Protein AF-A0A914EXI3-F1 (afdb_monomer_lite)

Radius of gyration: 27.25 Å; chains: 1; bounding box: 91×43×67 Å

Structure (mmCIF, N/CA/C/O backbone):
data_AF-A0A914EXI3-F1
#
_entry.id   AF-A0A914EXI3-F1
#
loop_
_atom_site.group_PDB
_atom_site.id
_atom_site.type_symbol
_atom_site.label_atom_id
_atom_site.label_alt_id
_atom_site.label_comp_id
_atom_site.label_asym_id
_atom_site.label_entity_id
_atom_site.label_seq_id
_atom_site.pdbx_PDB_ins_code
_atom_site.Cartn_x
_atom_site.Cartn_y
_atom_site.Cartn_z
_atom_site.occupancy
_atom_site.B_iso_or_equiv
_atom_site.auth_seq_id
_atom_site.auth_comp_id
_atom_site.auth_asym_id
_atom_site.auth_atom_id
_atom_site.pdbx_PDB_model_num
ATOM 1 N N . MET A 1 1 ? 15.507 -2.127 19.282 1.00 61.03 1 MET A N 1
ATOM 2 C CA . MET A 1 1 ? 15.803 -0.738 18.867 1.00 61.03 1 MET A CA 1
ATOM 3 C C . MET A 1 1 ? 16.348 -0.679 17.449 1.00 61.03 1 MET A C 1
ATOM 5 O O . MET A 1 1 ? 15.811 0.071 16.663 1.00 61.03 1 MET A O 1
ATOM 9 N N . GLU A 1 2 ? 17.339 -1.496 17.076 1.00 80.25 2 GLU A N 1
ATOM 10 C CA . GLU A 1 2 ? 17.956 -1.412 15.737 1.00 80.25 2 GLU A CA 1
ATOM 11 C C . GLU A 1 2 ? 16.958 -1.564 14.566 1.00 80.25 2 GLU A C 1
ATOM 13 O O . GLU A 1 2 ? 17.069 -0.858 13.570 1.00 80.25 2 GLU A O 1
ATOM 18 N N . ALA A 1 3 ? 15.916 -2.389 14.724 1.00 77.62 3 ALA A N 1
ATOM 19 C CA . ALA A 1 3 ? 14.860 -2.576 13.722 1.00 77.62 3 ALA A CA 1
ATOM 20 C C . ALA A 1 3 ? 14.049 -1.304 13.379 1.00 77.62 3 ALA A C 1
ATOM 22 O O . ALA A 1 3 ? 13.392 -1.273 12.341 1.00 77.62 3 ALA A O 1
ATOM 23 N N . THR A 1 4 ? 14.078 -0.256 14.218 1.00 78.56 4 THR A N 1
ATOM 24 C CA . THR A 1 4 ? 13.328 0.989 13.958 1.00 78.56 4 THR A CA 1
ATOM 25 C C . THR A 1 4 ? 14.012 1.899 12.941 1.00 78.56 4 THR A C 1
ATOM 27 O O . THR A 1 4 ? 13.365 2.797 12.416 1.00 78.56 4 THR A O 1
ATOM 30 N N . PHE A 1 5 ? 15.296 1.679 12.648 1.00 78.06 5 PHE A N 1
ATOM 31 C CA . PHE A 1 5 ? 16.056 2.489 11.688 1.00 78.06 5 PHE A CA 1
ATOM 32 C C . PHE A 1 5 ? 16.963 1.673 10.752 1.00 78.06 5 PHE A C 1
ATOM 34 O O . PHE A 1 5 ? 17.526 2.247 9.821 1.00 78.06 5 PHE A O 1
ATOM 41 N N . ARG A 1 6 ? 17.091 0.353 10.957 1.00 77.50 6 ARG A N 1
ATOM 42 C CA . ARG A 1 6 ? 17.814 -0.559 10.059 1.00 77.50 6 ARG A CA 1
ATOM 43 C C . ARG A 1 6 ? 16.970 -1.755 9.635 1.00 77.50 6 ARG A C 1
ATOM 45 O O . ARG A 1 6 ? 16.253 -2.356 10.439 1.00 77.50 6 ARG A O 1
ATOM 52 N N . GLN A 1 7 ? 17.169 -2.151 8.385 1.00 77.06 7 GLN A N 1
ATOM 53 C CA . GLN A 1 7 ? 16.586 -3.327 7.754 1.00 77.06 7 GLN A CA 1
ATOM 54 C C . GLN A 1 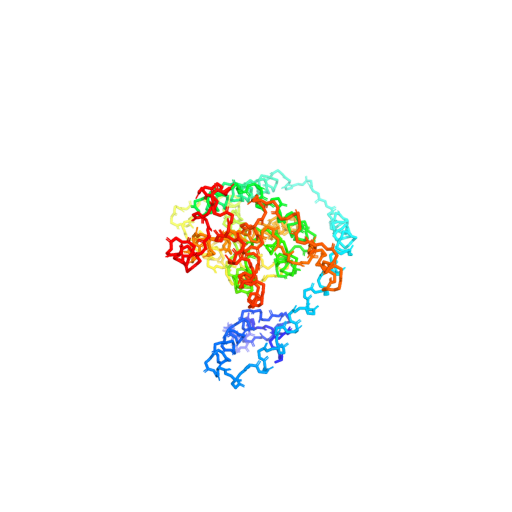7 ? 17.681 -4.260 7.229 1.00 77.06 7 GLN A C 1
ATOM 56 O O . GLN A 1 7 ? 18.851 -3.885 7.110 1.00 77.06 7 GLN A O 1
ATOM 61 N N . ILE A 1 8 ? 17.309 -5.506 6.946 1.00 81.62 8 ILE A N 1
ATOM 62 C CA . ILE A 1 8 ? 18.230 -6.528 6.448 1.00 81.62 8 ILE A CA 1
ATOM 63 C C . ILE A 1 8 ? 18.073 -6.614 4.931 1.00 81.62 8 ILE A C 1
ATOM 65 O O . ILE A 1 8 ? 16.963 -6.748 4.431 1.00 81.62 8 ILE A O 1
ATOM 69 N N . SER A 1 9 ? 19.191 -6.532 4.218 1.00 73.75 9 SER A N 1
ATOM 70 C CA . SER A 1 9 ? 19.289 -6.687 2.768 1.00 73.75 9 SER A CA 1
ATOM 71 C C . SER A 1 9 ? 20.430 -7.652 2.434 1.00 73.75 9 SER A C 1
ATOM 73 O O . SER A 1 9 ? 21.286 -7.940 3.273 1.00 73.75 9 SER A O 1
ATOM 75 N N . THR A 1 10 ? 20.444 -8.180 1.217 1.00 79.31 10 THR A N 1
ATOM 76 C CA . THR A 1 10 ? 21.491 -9.074 0.719 1.00 79.31 10 THR A CA 1
ATOM 77 C C . THR A 1 10 ? 22.220 -8.415 -0.438 1.00 79.31 10 THR A C 1
ATOM 79 O O . THR A 1 10 ? 21.587 -7.919 -1.366 1.00 79.31 10 THR A O 1
ATOM 82 N N . GLU A 1 11 ? 23.547 -8.428 -0.389 1.00 78.81 11 GLU A N 1
ATOM 83 C CA . GLU A 1 11 ? 24.414 -7.912 -1.448 1.00 78.81 11 GLU A CA 1
ATOM 84 C C . GLU A 1 11 ? 25.328 -9.038 -1.938 1.00 78.81 11 GLU A C 1
ATOM 86 O O . GLU A 1 11 ? 25.867 -9.803 -1.132 1.00 78.81 11 GLU A O 1
ATOM 91 N N . TYR A 1 12 ? 25.498 -9.146 -3.255 1.00 78.19 12 TYR A N 1
ATOM 92 C CA . TYR A 1 12 ? 26.467 -10.062 -3.847 1.00 78.19 12 TYR A CA 1
ATOM 93 C C . TYR A 1 12 ? 27.853 -9.428 -3.795 1.00 78.19 12 TYR A C 1
ATOM 95 O O . TYR A 1 12 ? 28.067 -8.332 -4.309 1.00 78.19 12 TYR A O 1
ATOM 103 N N . VAL A 1 13 ? 28.802 -10.118 -3.166 1.00 81.38 13 VAL A N 1
ATOM 104 C CA . VAL A 1 13 ? 30.199 -9.687 -3.096 1.00 81.38 13 VAL A CA 1
ATOM 105 C C . VAL A 1 13 ? 31.036 -10.660 -3.911 1.00 81.38 13 VAL A C 1
ATOM 107 O O . VAL A 1 13 ? 31.063 -11.855 -3.615 1.00 81.38 13 VAL A O 1
ATOM 110 N N . ARG A 1 14 ? 31.740 -10.147 -4.924 1.00 77.19 14 ARG A N 1
ATOM 111 C CA . ARG A 1 14 ? 32.741 -10.923 -5.661 1.00 77.19 14 ARG A CA 1
ATOM 112 C C . ARG A 1 14 ? 33.983 -11.084 -4.803 1.00 77.19 14 ARG A C 1
ATOM 114 O O . ARG A 1 14 ? 34.636 -10.099 -4.459 1.00 77.19 14 ARG A O 1
ATOM 121 N N . LEU A 1 15 ? 34.304 -12.325 -4.459 1.00 75.75 15 LEU A N 1
ATOM 122 C CA . LEU A 1 15 ? 35.596 -12.664 -3.887 1.00 75.75 15 LEU A CA 1
ATOM 123 C C . LEU A 1 15 ? 36.516 -13.106 -5.021 1.00 75.75 15 LEU A C 1
ATOM 125 O O . LEU A 1 15 ? 36.280 -14.128 -5.662 1.00 75.75 15 LEU A O 1
ATOM 129 N N . ASN A 1 16 ? 37.581 -12.338 -5.245 1.00 68.06 16 ASN A N 1
ATOM 130 C CA . ASN A 1 16 ? 38.676 -12.767 -6.105 1.00 68.06 16 ASN A CA 1
ATOM 131 C C . ASN A 1 16 ? 39.506 -13.798 -5.343 1.00 68.06 16 ASN A C 1
ATOM 133 O O . ASN A 1 16 ? 40.441 -13.456 -4.619 1.00 68.06 16 ASN A O 1
ATOM 137 N N . ILE A 1 17 ? 39.126 -15.062 -5.481 1.00 64.81 17 ILE A N 1
ATOM 138 C CA . ILE A 1 17 ? 39.928 -16.197 -5.049 1.00 64.81 17 ILE A CA 1
ATOM 139 C C . ILE A 1 17 ? 40.678 -16.638 -6.303 1.00 64.81 17 ILE A C 1
ATOM 141 O O . ILE A 1 17 ? 40.110 -17.357 -7.101 1.00 64.81 17 ILE A O 1
ATOM 145 N N . SER A 1 18 ? 41.897 -16.128 -6.504 1.00 64.00 18 SER A N 1
ATOM 146 C CA . SER A 1 18 ? 42.853 -16.553 -7.544 1.00 64.00 18 SER A CA 1
ATOM 147 C C . SER A 1 18 ? 42.259 -16.830 -8.943 1.00 64.00 18 SER A C 1
ATOM 149 O O . SER A 1 18 ? 41.756 -17.914 -9.211 1.00 64.00 18 SER A O 1
ATOM 151 N N . ASP A 1 19 ? 42.383 -15.847 -9.839 1.00 57.66 19 ASP A N 1
ATOM 152 C CA . ASP A 1 19 ? 41.979 -15.869 -11.260 1.00 57.66 19 ASP A CA 1
ATOM 153 C C . ASP A 1 19 ? 42.189 -17.257 -11.930 1.00 57.66 19 ASP A C 1
ATOM 155 O O . ASP A 1 19 ? 43.312 -17.777 -11.858 1.00 57.66 19 ASP A O 1
ATOM 159 N N . PRO A 1 20 ? 41.151 -17.887 -12.538 1.00 56.22 20 PRO A N 1
ATOM 160 C CA . PRO A 1 20 ? 39.984 -17.263 -13.174 1.00 56.22 20 PRO A CA 1
ATOM 161 C C . PRO A 1 20 ? 38.615 -17.435 -12.484 1.00 56.22 20 PRO A C 1
ATOM 163 O O . PRO A 1 20 ? 37.612 -16.968 -13.022 1.00 56.22 20 PRO A O 1
ATOM 166 N N . ASP A 1 21 ? 38.531 -18.038 -11.296 1.00 58.84 21 ASP A N 1
ATOM 167 C CA . ASP A 1 21 ? 37.234 -18.349 -10.673 1.00 58.84 21 ASP A CA 1
ATOM 168 C C . ASP A 1 21 ? 36.826 -17.305 -9.617 1.00 58.84 21 ASP A C 1
ATOM 170 O O . ASP A 1 21 ? 36.975 -17.495 -8.407 1.00 58.84 21 ASP A O 1
ATOM 174 N N . SER A 1 22 ? 36.270 -16.170 -10.058 1.00 63.00 22 SER A N 1
ATOM 175 C CA . SER A 1 22 ? 35.615 -15.236 -9.132 1.00 63.00 22 SER A CA 1
ATOM 176 C C . SER A 1 22 ? 34.322 -15.856 -8.591 1.00 63.00 22 SER A C 1
ATOM 178 O O . SER A 1 22 ? 33.381 -16.087 -9.352 1.00 63.00 22 SER A O 1
ATOM 180 N N . VAL A 1 23 ? 34.247 -16.090 -7.279 1.00 74.50 23 VAL A N 1
ATOM 181 C CA . VAL A 1 23 ? 33.036 -16.617 -6.631 1.00 74.50 23 VAL A CA 1
ATOM 182 C C . VAL A 1 23 ? 32.192 -15.451 -6.117 1.00 74.50 23 VAL A C 1
ATOM 184 O O . VAL A 1 23 ? 32.656 -14.632 -5.318 1.00 74.50 23 VAL A O 1
ATOM 187 N N . GLU A 1 24 ? 30.937 -15.373 -6.560 1.00 77.38 24 GLU A N 1
ATOM 188 C CA . GLU A 1 24 ? 29.942 -14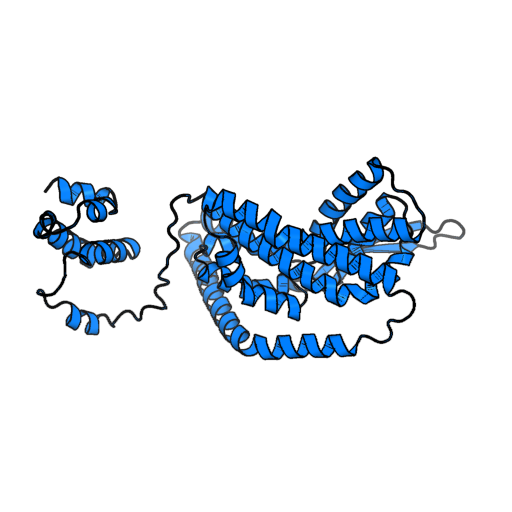.463 -5.989 1.00 77.38 24 GLU A CA 1
ATOM 189 C C . GLU A 1 24 ? 29.348 -15.090 -4.725 1.00 77.38 24 GLU A C 1
ATOM 191 O O . GLU A 1 24 ? 28.693 -16.130 -4.776 1.00 77.38 24 GLU A O 1
ATOM 196 N N . ILE A 1 25 ? 29.581 -14.459 -3.571 1.00 81.88 25 ILE A N 1
ATOM 197 C CA . ILE A 1 25 ? 28.969 -14.870 -2.305 1.00 81.88 25 ILE A CA 1
ATOM 198 C C . ILE A 1 25 ? 27.861 -13.901 -1.901 1.00 81.88 25 ILE A C 1
ATOM 200 O O . ILE A 1 25 ? 28.001 -12.679 -1.999 1.00 81.88 25 ILE A O 1
ATOM 204 N N . LEU A 1 26 ? 26.762 -14.453 -1.392 1.00 81.38 26 LEU A N 1
ATOM 205 C CA . LEU A 1 26 ? 25.682 -13.672 -0.805 1.00 81.38 26 LEU A CA 1
ATOM 206 C C . LEU A 1 26 ? 26.102 -13.207 0.597 1.00 81.38 26 LEU A C 1
ATOM 208 O O . LEU A 1 26 ? 26.315 -14.023 1.495 1.00 81.38 26 LEU A O 1
ATOM 212 N N . ARG A 1 27 ? 26.214 -11.893 0.806 1.00 83.19 27 ARG A N 1
ATOM 213 C CA . ARG A 1 27 ? 26.501 -11.302 2.117 1.00 83.19 27 ARG A CA 1
ATOM 214 C C . ARG A 1 27 ? 25.258 -10.608 2.657 1.00 83.19 27 ARG A C 1
ATOM 216 O O . ARG A 1 27 ? 24.662 -9.759 1.998 1.00 83.19 27 ARG A O 1
ATOM 223 N N . ILE A 1 28 ? 24.910 -10.920 3.903 1.00 83.31 28 ILE A N 1
ATOM 224 C CA . ILE A 1 28 ? 23.882 -10.182 4.638 1.00 83.31 28 ILE A CA 1
ATOM 225 C C . ILE A 1 28 ? 24.444 -8.807 5.007 1.00 83.31 28 ILE A C 1
ATOM 227 O O . ILE A 1 28 ? 25.484 -8.699 5.660 1.00 83.31 28 ILE A O 1
ATOM 231 N N . LYS A 1 29 ? 23.737 -7.755 4.607 1.00 81.12 29 LYS A N 1
ATOM 232 C CA . LYS A 1 29 ? 24.062 -6.361 4.890 1.00 81.12 29 LYS A CA 1
ATOM 233 C C . LYS A 1 29 ? 22.917 -5.711 5.650 1.00 81.12 29 LYS A C 1
ATOM 235 O O . LYS A 1 29 ? 21.744 -5.902 5.342 1.00 81.12 29 LYS A O 1
ATOM 240 N N . LYS A 1 30 ? 23.262 -4.897 6.644 1.00 81.31 30 LYS A N 1
ATOM 241 C CA . LYS A 1 30 ? 22.301 -3.980 7.259 1.00 81.31 30 LYS A CA 1
ATOM 242 C C . LYS A 1 30 ? 22.212 -2.737 6.380 1.00 81.31 30 LYS A C 1
ATOM 244 O O . LYS A 1 30 ? 23.234 -2.119 6.094 1.00 81.31 30 LYS A O 1
ATOM 249 N N . SER A 1 31 ? 21.008 -2.416 5.931 1.00 75.25 31 SER A N 1
ATOM 250 C CA . SER A 1 31 ? 20.698 -1.218 5.153 1.00 75.25 31 SER A CA 1
ATOM 251 C C . SER A 1 31 ? 19.896 -0.250 6.021 1.00 75.25 31 SER A C 1
ATOM 253 O O . SER A 1 31 ? 19.170 -0.680 6.922 1.00 75.25 31 SER A O 1
ATOM 255 N N . ASP A 1 32 ? 20.039 1.048 5.771 1.00 72.25 32 ASP A N 1
ATOM 256 C CA . ASP A 1 32 ? 19.233 2.060 6.446 1.00 72.25 32 ASP A CA 1
ATOM 257 C C . ASP A 1 32 ? 17.778 1.975 5.960 1.00 72.25 32 ASP A C 1
ATOM 259 O O . ASP A 1 32 ? 17.497 1.759 4.778 1.00 72.25 32 ASP A O 1
ATOM 263 N N . GLY A 1 33 ? 16.838 2.090 6.896 1.00 67.62 33 GLY A N 1
ATOM 264 C CA . GLY A 1 33 ? 15.410 1.920 6.637 1.00 67.62 33 GLY A CA 1
ATOM 265 C C . GLY A 1 33 ? 14.716 1.142 7.750 1.00 67.62 33 GLY A C 1
ATOM 266 O O . GLY A 1 33 ? 15.314 0.301 8.413 1.00 67.62 33 GLY A O 1
ATOM 267 N N . MET A 1 34 ? 13.442 1.436 7.986 1.00 72.50 34 MET A N 1
ATOM 268 C CA . MET A 1 34 ? 12.675 0.818 9.067 1.00 72.50 34 MET A CA 1
ATOM 269 C C . MET A 1 34 ? 12.210 -0.593 8.682 1.00 72.50 34 MET A C 1
ATOM 271 O O . MET A 1 34 ? 11.549 -0.769 7.661 1.00 72.50 34 MET A O 1
ATOM 275 N N . ASN A 1 35 ? 12.477 -1.590 9.531 1.00 79.00 35 ASN A N 1
ATOM 276 C CA . ASN A 1 35 ? 11.931 -2.938 9.366 1.00 79.00 35 ASN A CA 1
ATOM 277 C C . ASN A 1 35 ? 10.503 -3.012 9.933 1.00 79.00 35 ASN A C 1
ATOM 279 O O . ASN A 1 35 ? 10.276 -3.504 11.041 1.00 79.00 35 ASN A O 1
ATOM 283 N N . ILE A 1 36 ? 9.542 -2.499 9.164 1.00 73.00 36 ILE A N 1
ATOM 284 C CA . ILE A 1 36 ? 8.132 -2.397 9.568 1.00 73.00 36 ILE A CA 1
ATOM 285 C C . ILE A 1 36 ? 7.545 -3.779 9.887 1.00 73.00 36 ILE A C 1
ATOM 287 O O . ILE A 1 36 ? 6.928 -3.951 10.936 1.00 73.00 36 ILE A O 1
ATOM 291 N N . LEU A 1 37 ? 7.789 -4.780 9.033 1.00 74.69 37 LEU A N 1
ATOM 292 C CA . LEU A 1 37 ? 7.254 -6.132 9.215 1.00 74.69 37 LEU A CA 1
ATOM 293 C C . LEU A 1 37 ? 7.748 -6.773 10.518 1.00 74.69 37 LEU A C 1
ATOM 295 O O . LEU A 1 37 ? 6.953 -7.301 11.293 1.00 74.69 37 LEU A O 1
ATOM 299 N N . GLY A 1 38 ? 9.054 -6.684 10.791 1.00 79.19 38 GLY A N 1
ATOM 300 C CA . GLY A 1 38 ? 9.635 -7.213 12.024 1.00 79.19 38 GLY A CA 1
ATOM 301 C C . GLY A 1 38 ? 9.071 -6.538 13.276 1.00 79.19 38 GLY A C 1
ATOM 302 O O . GLY A 1 38 ? 8.803 -7.211 14.270 1.00 79.19 38 GLY A O 1
ATOM 303 N N . ILE A 1 39 ? 8.834 -5.223 13.218 1.00 83.19 39 ILE A N 1
ATOM 304 C CA . ILE A 1 39 ? 8.197 -4.478 14.312 1.00 83.19 39 ILE A CA 1
ATOM 305 C C . ILE A 1 39 ? 6.763 -4.972 14.532 1.00 83.19 39 ILE A C 1
ATOM 307 O O . ILE A 1 39 ? 6.404 -5.265 15.670 1.00 83.19 39 ILE A O 1
ATOM 311 N N . ILE A 1 40 ? 5.970 -5.133 13.466 1.00 80.94 40 ILE A N 1
ATOM 312 C CA . ILE A 1 40 ? 4.585 -5.621 13.551 1.00 80.94 40 ILE A CA 1
ATOM 313 C C . ILE A 1 40 ? 4.525 -6.999 14.217 1.00 80.94 40 ILE A C 1
ATOM 315 O O . ILE A 1 40 ? 3.740 -7.189 15.144 1.00 80.94 40 ILE A O 1
ATOM 319 N N . VAL A 1 41 ? 5.374 -7.945 13.800 1.00 84.12 41 VAL A N 1
ATOM 320 C CA . VAL A 1 41 ? 5.403 -9.305 14.370 1.00 84.12 41 VAL A CA 1
ATOM 321 C C . VAL A 1 41 ? 5.669 -9.270 15.878 1.00 84.12 41 VAL A C 1
ATOM 323 O O . VAL A 1 41 ? 4.972 -9.931 16.649 1.00 84.12 41 VAL A O 1
ATOM 326 N N . VAL A 1 42 ? 6.634 -8.457 16.318 1.00 89.00 42 VAL A N 1
ATOM 327 C CA . VAL A 1 42 ? 6.933 -8.289 17.747 1.00 89.00 42 VAL A CA 1
ATOM 328 C C . VAL A 1 42 ? 5.766 -7.627 18.482 1.00 89.00 42 VAL A C 1
ATOM 330 O O . VAL A 1 42 ? 5.381 -8.100 19.549 1.00 89.00 42 VAL A O 1
ATOM 333 N N . CYS A 1 43 ? 5.164 -6.575 17.919 1.00 88.56 43 CYS A N 1
ATOM 334 C CA . CYS A 1 43 ? 4.012 -5.892 18.511 1.00 88.56 43 CYS A CA 1
ATOM 335 C C . CYS A 1 43 ? 2.803 -6.825 18.682 1.00 88.56 43 CYS A C 1
ATOM 337 O O . CYS A 1 43 ? 2.168 -6.792 19.734 1.00 88.56 43 CYS A O 1
ATOM 339 N N . ILE A 1 44 ? 2.519 -7.691 17.702 1.00 86.62 44 ILE A N 1
ATOM 340 C CA . ILE A 1 44 ? 1.464 -8.711 17.805 1.00 86.62 44 ILE A CA 1
ATOM 341 C C . ILE A 1 44 ? 1.784 -9.690 18.940 1.00 86.62 44 ILE A C 1
ATOM 343 O O . ILE A 1 44 ? 0.929 -9.943 19.787 1.00 86.62 44 ILE A O 1
ATOM 347 N N . GLY A 1 45 ? 3.020 -10.198 19.008 1.00 90.56 45 GLY A N 1
ATOM 348 C CA . GLY A 1 45 ? 3.449 -11.106 20.077 1.00 90.56 45 GLY A CA 1
ATOM 349 C C . GLY A 1 45 ? 3.320 -10.489 21.474 1.00 90.56 45 GLY A C 1
ATOM 350 O O . GLY A 1 45 ? 2.814 -11.135 22.395 1.00 90.56 45 GLY A O 1
ATOM 351 N N . VAL A 1 46 ? 3.708 -9.219 21.630 1.00 91.44 46 VAL A N 1
ATOM 352 C CA . VAL A 1 46 ? 3.538 -8.461 22.880 1.00 91.44 46 VAL A CA 1
ATOM 353 C C . VAL A 1 46 ? 2.056 -8.259 23.202 1.00 91.44 46 VAL A C 1
ATOM 355 O O . VAL A 1 46 ? 1.655 -8.485 24.340 1.00 91.44 46 VAL A O 1
ATOM 358 N N . GLY A 1 47 ? 1.230 -7.897 22.217 1.00 89.50 47 GLY A N 1
ATOM 359 C CA . GLY A 1 47 ? -0.213 -7.719 22.395 1.00 89.50 47 GLY A CA 1
ATOM 360 C C . GLY A 1 47 ? -0.918 -8.996 22.862 1.00 89.50 47 GLY A C 1
ATOM 361 O O . GLY A 1 47 ? -1.675 -8.959 23.831 1.00 89.50 47 GLY A O 1
ATOM 362 N N . ILE A 1 48 ? -0.607 -10.141 22.244 1.00 91.12 48 ILE A N 1
ATOM 363 C CA . ILE A 1 48 ? -1.124 -11.458 22.657 1.00 91.12 48 ILE A CA 1
ATOM 364 C C . ILE A 1 48 ? -0.657 -11.795 24.079 1.00 91.12 48 ILE A C 1
ATOM 366 O O . ILE A 1 48 ? -1.459 -12.222 24.908 1.00 91.12 48 ILE A O 1
ATOM 370 N N . SER A 1 49 ? 0.620 -11.554 24.388 1.00 92.81 49 SER A N 1
ATOM 371 C CA . SER A 1 49 ? 1.182 -11.815 25.721 1.00 92.81 49 SER A CA 1
ATOM 372 C C . SER A 1 49 ? 0.502 -10.974 26.806 1.00 92.81 49 SER A C 1
ATOM 374 O O . SER A 1 49 ? 0.180 -11.487 27.876 1.00 92.81 49 SER A O 1
ATOM 376 N N . LEU A 1 50 ? 0.236 -9.693 26.528 1.00 92.19 50 LEU A N 1
ATOM 377 C CA . LEU A 1 50 ? -0.491 -8.800 27.432 1.00 92.19 50 LEU A CA 1
ATOM 378 C C . LEU A 1 50 ? -1.944 -9.226 27.623 1.00 92.19 50 LEU A C 1
ATOM 380 O O . LEU A 1 50 ? -2.430 -9.213 28.751 1.00 92.19 50 LEU A O 1
ATOM 384 N N . SER A 1 51 ? -2.612 -9.648 26.548 1.00 88.06 51 SER A N 1
ATOM 385 C CA . SER A 1 51 ? -3.974 -10.177 26.622 1.00 88.06 51 SER A CA 1
ATOM 386 C C . SER A 1 51 ? -4.043 -11.439 27.489 1.00 88.06 51 SER A C 1
ATOM 388 O O . SER A 1 51 ? -4.951 -11.560 28.307 1.00 88.06 51 SER A O 1
ATOM 390 N N . TYR A 1 52 ? -3.052 -12.331 27.385 1.00 93.00 52 TYR A N 1
ATOM 391 C CA . TYR A 1 52 ? -2.974 -13.545 28.203 1.00 93.00 52 TYR A CA 1
ATOM 392 C C . TYR A 1 52 ? -2.686 -13.262 29.688 1.00 93.00 52 TYR A C 1
ATOM 394 O O . TYR A 1 52 ? -3.170 -13.973 30.566 1.00 93.00 52 TYR A O 1
ATOM 402 N N . LEU A 1 53 ? -1.919 -12.209 29.991 1.00 92.81 53 LEU A N 1
ATOM 403 C CA . LEU A 1 53 ? -1.610 -11.791 31.366 1.00 92.81 53 LEU A CA 1
ATOM 404 C C . LEU A 1 53 ? -2.814 -11.192 32.118 1.00 92.81 53 LEU A C 1
ATOM 406 O O . LEU A 1 53 ? -2.739 -11.042 33.342 1.00 92.81 53 LEU A O 1
ATOM 410 N N . GLY A 1 54 ? -3.897 -10.842 31.415 1.00 90.88 54 GLY A N 1
ATOM 411 C CA . GLY A 1 54 ? -5.107 -10.265 32.000 1.00 90.88 54 GLY A CA 1
ATOM 412 C C . GLY A 1 54 ? -4.809 -9.013 32.830 1.00 90.88 54 GLY A C 1
ATOM 413 O O . GLY A 1 54 ? -4.084 -8.115 32.392 1.00 90.88 54 GLY A O 1
ATOM 414 N N . ASP A 1 55 ? -5.310 -8.973 34.066 1.00 92.00 55 ASP A N 1
ATOM 415 C CA . ASP A 1 55 ? -5.164 -7.820 34.967 1.00 92.00 55 ASP A CA 1
ATOM 416 C C . ASP A 1 55 ? -3.706 -7.438 35.253 1.00 92.00 55 ASP A C 1
ATOM 418 O O . ASP A 1 55 ? -3.399 -6.263 35.446 1.00 92.00 55 ASP A O 1
ATOM 422 N N . LYS A 1 56 ? -2.776 -8.404 35.224 1.00 91.88 56 LYS A N 1
ATOM 423 C CA . LYS A 1 56 ? -1.344 -8.126 35.429 1.00 91.88 56 LYS A CA 1
ATOM 424 C C . LYS A 1 56 ? -0.719 -7.378 34.251 1.00 91.88 56 LYS A C 1
ATOM 426 O O . LYS A 1 56 ? 0.247 -6.646 34.443 1.00 91.88 56 LYS A O 1
ATOM 431 N N . GLY A 1 57 ? -1.250 -7.568 33.042 1.00 91.12 57 GLY A N 1
ATOM 432 C CA . GLY A 1 57 ? -0.808 -6.875 31.829 1.00 91.12 57 GLY A CA 1
ATOM 433 C C . GLY A 1 57 ? -1.452 -5.498 31.650 1.00 91.12 57 GLY A C 1
ATOM 434 O O . GLY A 1 57 ? -0.911 -4.660 30.926 1.00 91.12 57 GLY A O 1
ATOM 435 N N . LYS A 1 58 ? -2.575 -5.242 32.335 1.00 91.00 58 LYS A N 1
ATOM 436 C CA . LYS A 1 58 ? -3.390 -4.032 32.175 1.00 91.00 58 LYS A CA 1
ATOM 437 C C . LYS A 1 58 ? -2.612 -2.717 32.335 1.00 91.00 58 LYS A C 1
ATOM 439 O O . LYS A 1 58 ? -2.741 -1.884 31.443 1.00 91.00 58 LYS A O 1
ATOM 444 N N . PRO A 1 59 ? -1.728 -2.529 33.338 1.00 94.69 59 PRO A N 1
ATOM 445 C CA . PRO A 1 59 ? -0.977 -1.278 33.462 1.00 94.69 59 PRO A CA 1
ATOM 446 C C . PRO A 1 59 ? -0.109 -0.965 32.237 1.00 94.69 59 PRO A C 1
ATOM 448 O O . PRO A 1 59 ? -0.011 0.188 31.824 1.00 94.69 59 PRO A O 1
ATOM 451 N N . LEU A 1 60 ? 0.508 -1.985 31.624 1.00 93.25 60 LEU A N 1
ATOM 452 C CA . LEU A 1 60 ? 1.324 -1.786 30.425 1.00 93.25 60 LEU A CA 1
ATOM 453 C C . LEU A 1 60 ? 0.453 -1.562 29.181 1.00 93.25 60 LEU A C 1
ATOM 455 O O . LEU A 1 60 ? 0.796 -0.738 28.334 1.00 93.25 60 LEU A O 1
ATOM 459 N N . ALA A 1 61 ? -0.689 -2.249 29.085 1.00 88.25 61 ALA A N 1
ATOM 460 C CA . ALA A 1 61 ? -1.663 -2.015 28.023 1.00 88.25 61 ALA A CA 1
ATOM 461 C C . ALA A 1 61 ? -2.218 -0.578 28.065 1.00 88.25 61 ALA A C 1
ATOM 463 O O . ALA A 1 61 ? -2.259 0.085 27.030 1.00 88.25 61 ALA A O 1
ATOM 464 N N . ASP A 1 62 ? -2.551 -0.063 29.252 1.00 89.31 62 ASP A N 1
ATOM 465 C CA . ASP A 1 62 ? -3.072 1.296 29.444 1.00 89.31 62 ASP A CA 1
ATOM 466 C C . ASP A 1 62 ? -2.046 2.371 29.040 1.00 89.31 62 ASP A C 1
ATOM 468 O O . ASP A 1 62 ? -2.415 3.399 28.462 1.00 89.31 62 ASP A O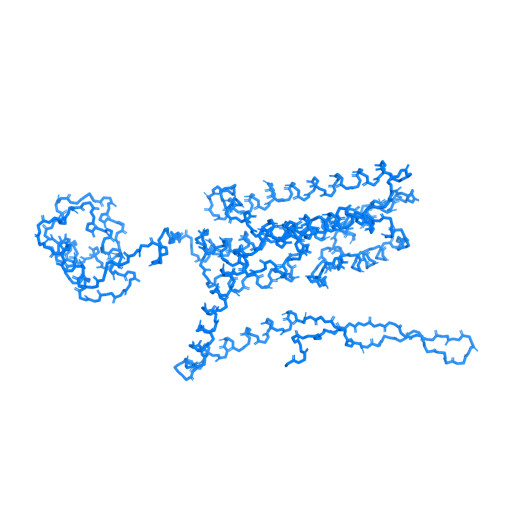 1
ATOM 472 N N . ILE A 1 63 ? -0.747 2.119 29.256 1.00 94.38 63 ILE A N 1
ATOM 473 C CA . ILE A 1 63 ? 0.334 2.980 28.746 1.00 94.38 63 ILE A CA 1
ATOM 474 C C . ILE A 1 63 ? 0.320 3.010 27.213 1.00 94.38 63 ILE A C 1
ATOM 476 O O . ILE A 1 63 ? 0.370 4.093 26.627 1.00 94.38 63 ILE A O 1
ATOM 480 N N . PHE A 1 64 ? 0.231 1.852 26.550 1.00 89.06 64 PHE A N 1
ATOM 481 C CA . PHE A 1 64 ? 0.194 1.796 25.085 1.00 89.06 64 PHE A CA 1
ATOM 482 C C . PHE A 1 64 ? -1.061 2.456 24.504 1.00 89.06 64 PHE A C 1
ATOM 484 O O . PHE A 1 64 ? -0.957 3.176 23.513 1.00 89.06 64 PHE A O 1
ATOM 491 N N . ILE A 1 65 ? -2.222 2.278 25.138 1.00 83.62 65 ILE A N 1
ATOM 492 C CA . ILE A 1 65 ? -3.475 2.946 24.749 1.00 83.62 65 ILE A CA 1
ATOM 493 C C . ILE A 1 65 ? -3.346 4.467 24.901 1.00 83.62 65 ILE A C 1
ATOM 495 O O . ILE A 1 65 ? -3.740 5.226 24.016 1.00 83.62 65 ILE A O 1
ATOM 499 N N . SER A 1 66 ? -2.750 4.930 26.000 1.00 83.62 66 SER A N 1
ATOM 500 C CA . SER A 1 66 ? -2.519 6.360 26.226 1.00 83.62 66 SER A CA 1
ATOM 501 C C . SER A 1 66 ? -1.558 6.946 25.189 1.00 83.62 66 SER A C 1
ATOM 503 O O . SER A 1 66 ? -1.803 8.029 24.656 1.00 83.62 66 SER A O 1
ATOM 505 N N . LEU A 1 67 ? -0.490 6.217 24.854 1.00 85.50 67 LEU A N 1
ATOM 506 C CA . LEU A 1 67 ? 0.469 6.620 23.828 1.00 85.50 67 LEU A CA 1
ATOM 507 C C . LEU A 1 67 ? -0.184 6.706 22.442 1.00 85.50 67 LEU A C 1
ATOM 509 O O . LEU A 1 67 ? 0.059 7.666 21.715 1.00 85.50 67 LEU A O 1
ATOM 513 N N . ASP A 1 68 ? -1.043 5.750 22.093 1.00 75.62 68 ASP A N 1
ATOM 514 C CA . ASP A 1 68 ? -1.823 5.778 20.855 1.00 75.62 68 ASP A CA 1
ATOM 515 C C . ASP A 1 68 ? -2.695 7.041 20.753 1.00 75.62 68 ASP A C 1
ATOM 517 O O . ASP A 1 68 ? -2.653 7.743 19.741 1.00 75.62 68 ASP A O 1
ATOM 521 N N . HIS A 1 69 ? -3.401 7.413 21.828 1.00 74.44 69 HIS A N 1
ATOM 522 C CA . HIS A 1 69 ? -4.179 8.656 21.856 1.00 74.44 69 HIS A CA 1
ATOM 523 C C . HIS A 1 69 ? -3.316 9.903 21.618 1.00 74.44 69 HIS A C 1
ATOM 525 O O . HIS A 1 69 ? -3.732 10.812 20.891 1.00 74.44 69 HIS A O 1
ATOM 531 N N . VAL A 1 70 ? -2.111 9.945 22.197 1.00 81.12 70 VAL A N 1
ATOM 532 C CA . VAL A 1 70 ? -1.150 11.036 21.975 1.00 81.12 70 VAL A CA 1
ATOM 533 C C . VAL A 1 70 ? -0.696 11.068 20.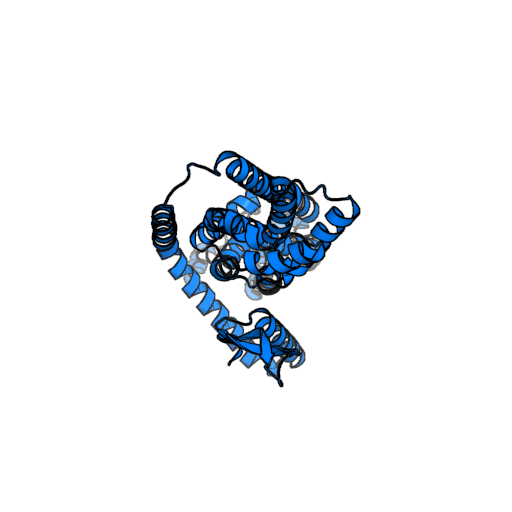514 1.00 81.12 70 VAL A C 1
ATOM 535 O O . VAL A 1 70 ? -0.699 12.133 19.897 1.00 81.12 70 VAL A O 1
ATOM 538 N N . ILE A 1 71 ? -0.367 9.914 19.927 1.00 76.00 71 ILE A N 1
ATOM 539 C CA . ILE A 1 71 ? 0.048 9.814 18.521 1.00 76.00 71 ILE A CA 1
ATOM 540 C C . ILE A 1 71 ? -1.074 10.299 17.597 1.00 76.00 71 ILE A C 1
ATOM 542 O O . ILE A 1 71 ? -0.822 11.126 16.721 1.00 76.00 71 ILE A O 1
ATOM 546 N N . ILE A 1 72 ? -2.321 9.870 17.813 1.00 65.56 72 ILE A N 1
ATOM 547 C CA . ILE A 1 72 ? -3.467 10.320 17.008 1.00 65.56 72 ILE A CA 1
ATOM 548 C C . ILE A 1 72 ? -3.625 11.845 17.087 1.00 65.56 72 ILE A C 1
ATOM 550 O O . ILE A 1 72 ? -3.884 12.488 16.065 1.00 65.56 72 ILE A O 1
ATOM 554 N N . LEU A 1 73 ? -3.438 12.450 18.265 1.00 73.25 73 LEU A N 1
ATOM 555 C CA . LEU A 1 73 ? -3.498 13.904 18.427 1.00 73.25 73 LEU A CA 1
ATOM 556 C C . LEU A 1 73 ? -2.389 14.619 17.638 1.00 73.25 73 LEU A C 1
ATOM 558 O O . LEU A 1 73 ? -2.673 15.584 16.926 1.00 73.25 73 LEU A O 1
ATOM 562 N N . LEU A 1 74 ? -1.150 14.124 17.705 1.00 70.81 74 LEU A N 1
ATOM 563 C CA . LEU A 1 74 ? -0.032 14.668 16.926 1.00 70.81 74 LEU A CA 1
ATOM 564 C C . LEU A 1 74 ? -0.296 14.577 15.420 1.00 70.81 74 LEU A C 1
ATOM 566 O O . LEU A 1 74 ? -0.029 15.518 14.676 1.00 70.81 74 LEU A O 1
ATOM 570 N N . VAL A 1 75 ? -0.891 13.477 14.962 1.00 63.81 75 VAL A N 1
ATOM 571 C CA . VAL A 1 75 ? -1.242 13.310 13.549 1.00 63.81 75 VAL A CA 1
ATOM 572 C C . VAL A 1 75 ? -2.323 14.308 13.132 1.00 63.81 75 VAL A C 1
ATOM 574 O O . VAL A 1 75 ? -2.232 14.872 12.044 1.00 63.81 75 VAL A O 1
ATOM 577 N N . ARG A 1 76 ? -3.315 14.598 13.990 1.00 66.12 76 ARG A N 1
ATOM 578 C CA . ARG A 1 76 ? -4.322 15.645 13.712 1.00 66.12 76 ARG A CA 1
ATOM 579 C C . ARG A 1 76 ? -3.667 17.010 13.516 1.00 66.12 76 ARG A C 1
ATOM 581 O O . ARG A 1 76 ? -4.066 17.735 12.608 1.00 66.12 76 ARG A O 1
ATOM 588 N N . LEU A 1 77 ? -2.658 17.337 14.325 1.00 73.56 77 LEU A N 1
ATOM 589 C CA . LEU A 1 77 ? -1.880 18.566 14.173 1.00 73.56 77 LEU A CA 1
ATOM 590 C C . LEU A 1 77 ? -1.136 18.582 12.829 1.00 73.56 77 LEU A C 1
ATOM 592 O O . LEU A 1 77 ? -1.225 19.556 12.088 1.00 73.56 77 LEU A O 1
ATOM 596 N N . LEU A 1 78 ? -0.462 17.486 12.470 1.00 66.19 78 LEU A N 1
ATOM 597 C CA . LEU A 1 78 ? 0.244 17.369 11.189 1.00 66.19 78 LEU A CA 1
ATOM 598 C C . LEU A 1 78 ? -0.694 17.514 9.982 1.00 66.19 78 LEU A C 1
ATOM 600 O O . LEU A 1 78 ? -0.300 18.104 8.977 1.00 66.19 78 LEU A O 1
ATOM 604 N N . MET A 1 79 ? -1.946 17.053 10.077 1.00 63.53 79 MET A N 1
ATOM 605 C CA . MET A 1 79 ? -2.923 17.203 8.991 1.00 63.53 79 MET A CA 1
ATOM 606 C C . MET A 1 79 ? -3.247 18.663 8.651 1.00 63.53 79 MET A C 1
ATOM 608 O O . MET A 1 79 ? -3.601 18.933 7.505 1.00 63.53 79 MET A O 1
ATOM 612 N N . TRP A 1 80 ? -3.093 19.604 9.590 1.00 72.44 80 TRP A N 1
ATOM 613 C CA . TRP A 1 80 ? -3.231 21.037 9.299 1.00 72.44 80 TRP A CA 1
ATOM 614 C C . TRP A 1 80 ? -2.092 21.569 8.423 1.00 72.44 80 TRP A C 1
ATOM 616 O O . TRP A 1 80 ? -2.318 22.432 7.578 1.00 72.44 80 TRP A O 1
ATOM 626 N N . TYR A 1 81 ? -0.885 21.023 8.578 1.00 71.12 81 TYR A N 1
ATOM 627 C CA . TYR A 1 81 ? 0.288 21.394 7.780 1.00 71.12 81 TYR A CA 1
ATOM 628 C C . TYR A 1 81 ? 0.389 20.617 6.460 1.00 71.12 81 TYR A C 1
ATOM 630 O O . TYR A 1 81 ? 1.073 21.060 5.532 1.00 71.12 81 TYR A O 1
ATOM 638 N N . ALA A 1 82 ? -0.306 19.479 6.350 1.00 65.94 82 ALA A N 1
ATOM 639 C CA . ALA A 1 82 ? -0.254 18.594 5.190 1.00 65.94 82 ALA A CA 1
ATOM 640 C C . ALA A 1 82 ? -0.482 19.303 3.837 1.00 65.94 82 ALA A C 1
ATOM 642 O O . ALA A 1 82 ? 0.300 19.038 2.924 1.00 65.94 82 ALA A O 1
ATOM 643 N N . PRO A 1 83 ? -1.447 20.234 3.666 1.00 66.38 83 PRO A N 1
ATOM 644 C CA . PRO A 1 83 ? -1.663 20.901 2.379 1.00 66.38 83 PRO A CA 1
ATOM 645 C C . PRO A 1 83 ? -0.426 21.637 1.846 1.00 66.38 83 PRO A C 1
ATOM 647 O O . PRO A 1 83 ? -0.130 21.564 0.655 1.00 66.38 83 PRO A O 1
ATOM 650 N N . ILE A 1 84 ? 0.331 22.297 2.730 1.00 76.56 84 ILE A N 1
ATOM 651 C CA . ILE A 1 84 ? 1.544 23.047 2.369 1.00 76.56 84 ILE A CA 1
ATOM 652 C C . ILE A 1 84 ? 2.666 22.074 1.984 1.00 76.56 84 ILE A C 1
ATOM 654 O O . ILE A 1 84 ? 3.327 22.253 0.958 1.00 76.56 84 ILE A O 1
ATOM 658 N N . GLY A 1 85 ? 2.854 21.012 2.775 1.00 67.62 85 GLY A N 1
ATOM 659 C CA . GLY A 1 85 ? 3.848 19.974 2.494 1.00 67.62 85 GLY A CA 1
ATOM 660 C C . GLY A 1 85 ? 3.588 19.261 1.165 1.00 67.62 85 GLY A C 1
ATOM 661 O O . GLY A 1 85 ? 4.492 19.134 0.342 1.00 67.62 85 GLY A O 1
ATOM 662 N N . ILE A 1 86 ? 2.336 18.871 0.911 1.00 63.81 86 ILE A N 1
ATOM 663 C CA . ILE A 1 86 ? 1.920 18.198 -0.326 1.00 63.81 86 ILE A CA 1
ATOM 664 C C . ILE A 1 86 ? 2.152 19.103 -1.541 1.00 63.81 86 ILE A C 1
ATOM 666 O O . ILE A 1 86 ? 2.760 18.658 -2.515 1.00 63.81 86 ILE A O 1
ATOM 670 N N . ALA A 1 87 ? 1.740 20.375 -1.477 1.00 69.69 87 ALA A N 1
ATOM 671 C CA . ALA A 1 87 ? 1.967 21.331 -2.562 1.00 69.69 87 ALA A CA 1
ATOM 672 C C . ALA A 1 87 ? 3.464 21.492 -2.885 1.00 69.69 87 ALA A C 1
ATOM 674 O O . ALA A 1 87 ? 3.852 21.512 -4.053 1.00 69.69 87 ALA A O 1
ATOM 675 N N . SER A 1 88 ? 4.306 21.529 -1.850 1.00 75.50 88 SER A N 1
ATOM 676 C CA . SER A 1 88 ? 5.757 21.690 -1.986 1.00 75.50 88 SER A CA 1
ATOM 677 C C . SER A 1 88 ? 6.412 20.473 -2.645 1.00 75.50 88 SER A C 1
ATOM 679 O O . SER A 1 88 ? 7.248 20.628 -3.534 1.00 75.50 88 SER A O 1
ATOM 681 N N . ILE A 1 89 ? 6.006 19.256 -2.261 1.00 67.56 89 ILE A N 1
ATOM 682 C CA . ILE A 1 89 ? 6.543 18.019 -2.848 1.00 67.56 89 ILE A CA 1
ATOM 683 C C . ILE A 1 89 ? 6.106 17.868 -4.311 1.00 67.56 89 ILE A C 1
ATOM 685 O O . ILE A 1 89 ? 6.913 17.465 -5.150 1.00 67.56 89 ILE A O 1
ATOM 689 N N . ILE A 1 90 ? 4.855 18.217 -4.637 1.00 65.31 90 ILE A N 1
ATOM 690 C CA . ILE A 1 90 ? 4.366 18.204 -6.023 1.00 65.31 90 ILE A CA 1
ATOM 691 C C . ILE A 1 90 ? 5.165 19.201 -6.872 1.00 65.31 90 ILE A C 1
ATOM 693 O O . ILE A 1 90 ? 5.674 18.828 -7.929 1.00 65.31 90 ILE A O 1
ATOM 697 N N . ALA A 1 91 ? 5.337 20.437 -6.394 1.00 70.25 91 ALA A N 1
ATOM 698 C CA . ALA A 1 91 ? 6.088 21.471 -7.103 1.00 70.25 91 ALA A CA 1
ATOM 699 C C . ALA A 1 91 ? 7.554 21.071 -7.342 1.00 70.25 91 ALA A C 1
ATOM 701 O O . ALA A 1 91 ? 8.042 21.180 -8.465 1.00 70.25 91 ALA A O 1
ATOM 702 N N . ALA A 1 92 ? 8.235 20.540 -6.318 1.00 68.94 92 ALA A N 1
ATOM 703 C CA . ALA A 1 92 ? 9.621 20.087 -6.429 1.00 68.94 92 ALA A CA 1
ATOM 704 C C . ALA A 1 92 ? 9.803 19.020 -7.521 1.00 68.94 92 ALA A C 1
ATOM 706 O O . ALA A 1 92 ? 10.797 19.035 -8.242 1.00 68.94 92 ALA A O 1
ATOM 707 N N . LYS A 1 93 ? 8.827 18.118 -7.683 1.00 61.91 93 LYS A N 1
ATOM 708 C CA . LYS A 1 93 ? 8.914 17.034 -8.669 1.00 61.91 93 LYS A CA 1
ATOM 709 C C . LYS A 1 93 ? 8.607 17.454 -10.095 1.00 61.91 93 LYS A C 1
ATOM 711 O O . LYS A 1 93 ? 9.209 16.907 -11.010 1.00 61.91 93 LYS A O 1
ATOM 716 N N . ILE A 1 94 ? 7.764 18.464 -10.291 1.00 66.06 94 ILE A N 1
ATOM 717 C CA . ILE A 1 94 ? 7.534 19.038 -11.624 1.00 66.06 94 ILE A CA 1
ATOM 718 C C . ILE A 1 94 ? 8.833 19.645 -12.192 1.00 66.06 94 ILE A C 1
ATOM 720 O O . ILE A 1 94 ? 9.080 19.546 -13.389 1.00 66.06 94 ILE A O 1
ATOM 724 N N . ILE A 1 95 ? 9.693 20.215 -11.338 1.00 68.88 95 ILE A N 1
ATOM 725 C CA . ILE A 1 95 ? 10.956 20.866 -11.735 1.00 68.88 95 ILE A CA 1
ATOM 726 C C . ILE A 1 95 ? 12.041 19.854 -12.164 1.00 68.88 95 ILE A C 1
ATOM 728 O O . ILE A 1 95 ? 12.932 20.195 -12.939 1.00 68.88 95 ILE A O 1
ATOM 732 N N . GLU A 1 96 ? 11.988 18.605 -11.689 1.00 63.81 96 GLU A N 1
ATOM 733 C CA . GLU A 1 96 ? 12.997 17.573 -11.995 1.00 63.81 96 GLU A CA 1
ATOM 734 C C . GLU A 1 96 ? 12.881 16.986 -13.419 1.00 63.81 96 GLU A C 1
ATOM 736 O O . GLU A 1 96 ? 13.784 16.277 -13.868 1.00 63.81 96 GLU A O 1
ATOM 741 N N . ILE A 1 97 ? 11.805 17.283 -14.155 1.00 61.56 97 ILE A N 1
ATOM 742 C CA . ILE A 1 97 ? 11.532 16.722 -15.486 1.00 61.56 97 ILE A CA 1
ATOM 743 C C . ILE A 1 97 ? 12.352 17.482 -16.541 1.00 61.56 97 ILE A C 1
ATOM 745 O O . ILE A 1 97 ? 12.048 18.634 -16.841 1.00 61.56 97 ILE A O 1
ATOM 749 N N . LYS A 1 98 ? 13.401 16.854 -17.099 1.00 53.94 98 LYS A N 1
ATOM 750 C CA . LYS A 1 98 ? 14.405 17.563 -17.920 1.00 53.94 98 LYS A CA 1
ATOM 751 C C . LYS A 1 98 ? 14.308 17.443 -19.444 1.00 53.94 98 LYS A C 1
ATOM 753 O O . LYS A 1 98 ? 14.812 18.355 -20.072 1.00 53.94 98 LYS A O 1
ATOM 758 N N . ASP A 1 99 ? 13.684 16.430 -20.052 1.00 58.72 99 ASP A N 1
ATOM 759 C CA . ASP A 1 99 ? 13.472 16.391 -21.518 1.00 58.72 99 ASP A CA 1
ATOM 760 C C . ASP A 1 99 ? 12.639 15.172 -21.953 1.00 58.72 99 ASP A C 1
ATOM 762 O O . ASP A 1 99 ? 12.799 14.082 -21.406 1.00 58.72 99 ASP A O 1
ATOM 766 N N . LEU A 1 100 ? 11.745 15.339 -22.938 1.00 56.41 100 LEU A N 1
ATOM 767 C CA . LEU A 1 100 ? 10.625 14.413 -23.195 1.00 56.41 100 LEU A CA 1
ATOM 768 C C . LEU A 1 100 ? 10.421 14.016 -24.670 1.00 56.41 100 LEU A C 1
ATOM 770 O O . LEU A 1 100 ? 9.324 13.617 -25.041 1.00 56.41 100 LEU A O 1
ATOM 774 N N . THR A 1 101 ? 11.413 14.148 -25.555 1.00 57.66 101 THR A N 1
ATOM 775 C CA . THR A 1 101 ? 11.115 14.278 -27.001 1.00 57.66 101 THR A CA 1
ATOM 776 C C . THR A 1 101 ? 11.537 13.144 -27.940 1.00 57.66 101 THR A C 1
ATOM 778 O O . THR A 1 101 ? 11.278 13.268 -29.134 1.00 57.66 101 THR A O 1
ATOM 781 N N . LYS A 1 102 ? 12.066 11.995 -27.482 1.00 51.28 102 LYS A N 1
ATOM 782 C CA . LYS A 1 102 ? 12.311 10.845 -28.400 1.00 51.28 102 LYS A CA 1
ATOM 783 C C . LYS A 1 102 ? 11.864 9.442 -27.963 1.00 51.28 102 LYS A C 1
ATOM 785 O O . LYS A 1 102 ? 11.936 8.527 -28.773 1.00 51.28 102 LYS A O 1
ATOM 790 N N . THR A 1 103 ? 11.259 9.291 -26.787 1.00 58.12 103 THR A N 1
ATOM 791 C CA . THR A 1 103 ? 10.665 8.010 -26.318 1.00 58.12 103 THR A CA 1
ATOM 792 C C . THR A 1 103 ? 9.214 8.198 -25.850 1.00 58.12 103 THR A C 1
ATOM 794 O O . THR A 1 103 ? 8.617 7.336 -25.216 1.00 58.12 103 THR A O 1
ATOM 797 N N . PHE A 1 104 ? 8.612 9.350 -26.160 1.00 68.44 104 PHE A N 1
ATOM 798 C CA . PHE A 1 104 ? 7.360 9.789 -25.545 1.00 68.44 104 PHE A CA 1
ATOM 799 C C . PHE A 1 104 ? 6.142 8.961 -25.949 1.00 68.44 104 PHE A C 1
ATOM 801 O O . PHE A 1 104 ? 5.251 8.748 -25.136 1.00 68.44 104 PHE A O 1
ATOM 808 N N . GLN A 1 105 ? 6.084 8.467 -27.186 1.00 72.06 105 GLN A N 1
ATOM 809 C CA . GLN A 1 105 ? 4.895 7.761 -27.664 1.00 72.06 105 GLN A CA 1
ATOM 810 C C . GLN A 1 105 ? 4.744 6.389 -26.995 1.00 72.06 105 GLN A C 1
ATOM 812 O O . GLN A 1 105 ? 3.715 6.119 -26.385 1.00 72.06 105 GLN A O 1
ATOM 817 N N . SER A 1 106 ? 5.781 5.549 -27.026 1.00 71.25 106 SER A N 1
ATOM 818 C CA . SER A 1 106 ? 5.737 4.236 -26.368 1.00 71.25 106 SER A CA 1
ATOM 819 C C . SER A 1 106 ? 5.635 4.366 -24.846 1.00 71.25 106 SER A C 1
ATOM 821 O O . SER A 1 106 ? 4.885 3.627 -24.212 1.00 71.25 106 SER A O 1
ATOM 823 N N . LEU A 1 107 ? 6.319 5.353 -24.258 1.00 78.44 107 LEU A N 1
ATOM 824 C CA . LEU A 1 107 ? 6.286 5.581 -22.816 1.00 78.44 107 LEU A CA 1
ATOM 825 C C . LEU A 1 107 ? 4.943 6.152 -22.338 1.00 78.44 107 LEU A C 1
ATOM 827 O O . LEU A 1 107 ? 4.459 5.761 -21.280 1.00 78.44 107 LEU A O 1
ATOM 831 N N . SER A 1 108 ? 4.296 7.020 -23.121 1.00 83.75 108 SER A N 1
ATOM 832 C CA . SER A 1 108 ? 2.953 7.526 -22.798 1.00 83.75 108 SER A CA 1
ATOM 833 C C . SER A 1 108 ? 1.882 6.442 -22.913 1.00 83.75 108 SER A C 1
ATOM 835 O O . SER A 1 108 ? 0.980 6.409 -22.079 1.00 83.75 108 SER A O 1
ATOM 837 N N . LEU A 1 109 ? 2.003 5.511 -23.869 1.00 87.81 109 LEU A N 1
ATOM 838 C CA . LEU A 1 109 ? 1.135 4.329 -23.946 1.00 87.81 109 LEU A CA 1
ATOM 839 C C . LEU A 1 109 ? 1.325 3.410 -22.736 1.00 87.81 109 LEU A C 1
ATOM 841 O O . LEU A 1 109 ? 0.338 2.968 -22.145 1.00 87.81 109 LEU A O 1
ATOM 845 N N . PHE A 1 110 ? 2.571 3.175 -22.318 1.00 90.62 110 PHE A N 1
ATOM 846 C CA . PHE A 1 110 ? 2.870 2.449 -21.084 1.00 90.62 110 PHE A CA 1
ATOM 847 C C . PHE A 1 110 ? 2.244 3.135 -19.861 1.00 90.62 110 PHE A C 1
ATOM 849 O O . PHE A 1 110 ? 1.482 2.508 -19.124 1.00 90.62 110 PHE A O 1
ATOM 856 N N . MET A 1 111 ? 2.486 4.438 -19.679 1.00 91.06 111 MET A N 1
ATOM 857 C CA . MET A 1 111 ? 1.902 5.211 -18.578 1.00 91.06 111 MET A CA 1
ATOM 858 C C . MET A 1 111 ? 0.376 5.154 -18.601 1.00 91.06 111 MET A C 1
ATOM 860 O O . MET A 1 111 ? -0.237 4.885 -17.573 1.00 91.06 111 MET A O 1
ATOM 864 N N . GLY A 1 112 ? -0.239 5.369 -19.765 1.00 93.50 112 GLY A N 1
ATOM 865 C CA . GLY A 1 112 ? -1.686 5.296 -19.940 1.00 93.50 112 GLY A CA 1
ATOM 866 C C . GLY A 1 112 ? -2.240 3.924 -19.566 1.00 93.50 112 GLY A C 1
ATOM 867 O O . GLY A 1 112 ? -3.257 3.850 -18.882 1.00 93.50 112 GLY A O 1
ATOM 868 N N . THR A 1 113 ? -1.537 2.849 -19.927 1.00 95.69 113 THR A N 1
ATOM 869 C CA . THR A 1 113 ? -1.916 1.472 -19.582 1.00 95.69 113 THR A CA 1
ATOM 870 C C . THR A 1 113 ? -1.858 1.232 -18.075 1.00 95.69 113 THR A C 1
ATOM 872 O O . THR A 1 113 ? -2.817 0.715 -17.504 1.00 95.69 113 THR A O 1
ATOM 875 N N . VAL A 1 114 ? -0.781 1.660 -17.405 1.00 95.62 114 VAL A N 1
ATOM 876 C CA . VAL A 1 114 ? -0.659 1.544 -15.941 1.00 95.62 114 VAL A CA 1
ATOM 877 C C . VAL A 1 114 ? -1.741 2.367 -15.245 1.00 95.62 114 VAL A C 1
ATOM 879 O O . VAL A 1 114 ? -2.435 1.852 -14.374 1.00 95.62 114 VAL A O 1
ATOM 882 N N . ILE A 1 115 ? -1.919 3.631 -15.636 1.00 95.62 115 ILE A N 1
ATOM 883 C CA . ILE A 1 115 ? -2.918 4.529 -15.044 1.00 95.62 115 ILE A CA 1
ATOM 884 C C . ILE A 1 115 ? -4.319 3.946 -15.213 1.00 95.62 115 ILE A C 1
ATOM 886 O O . ILE A 1 115 ? -5.075 3.883 -14.247 1.00 95.62 115 ILE A O 1
ATOM 890 N N . LEU A 1 116 ? -4.659 3.481 -16.415 1.00 97.19 116 LEU A N 1
ATOM 891 C CA . LEU A 1 116 ? -5.944 2.850 -16.684 1.00 97.19 116 LEU A CA 1
ATOM 892 C C . LEU A 1 116 ? -6.135 1.595 -15.828 1.00 97.19 116 LEU A C 1
ATOM 894 O O . LEU A 1 116 ? -7.186 1.446 -15.212 1.00 97.19 116 LEU A O 1
ATOM 898 N N . GLY A 1 117 ? -5.123 0.731 -15.736 1.00 97.38 117 GLY A N 1
ATOM 899 C CA . GLY A 1 117 ? -5.164 -0.461 -14.890 1.00 97.38 117 GLY A CA 1
ATOM 900 C C . GLY A 1 117 ? -5.394 -0.125 -13.415 1.00 97.38 117 GLY A C 1
ATOM 901 O O . GLY A 1 117 ? -6.261 -0.717 -12.779 1.00 97.38 117 GLY A O 1
ATOM 902 N N . LEU A 1 118 ? -4.688 0.877 -12.886 1.00 96.31 118 LEU A N 1
ATOM 903 C CA . LEU A 1 118 ? -4.854 1.356 -11.511 1.00 96.31 118 LEU A CA 1
ATOM 904 C C . LEU A 1 118 ? -6.251 1.943 -11.263 1.00 96.31 118 LEU A C 1
ATOM 906 O O . LEU A 1 118 ? -6.862 1.663 -10.232 1.00 96.31 118 LEU A O 1
ATOM 910 N N . LEU A 1 119 ? -6.781 2.728 -12.206 1.00 95.62 119 LEU A N 1
ATOM 911 C CA . LEU A 1 119 ? -8.130 3.292 -12.116 1.00 95.62 119 LEU A CA 1
ATOM 912 C C . LEU A 1 119 ? -9.202 2.201 -12.178 1.00 95.62 119 LEU A C 1
ATOM 914 O O . LEU A 1 119 ? -10.146 2.234 -11.389 1.00 95.62 119 LEU A O 1
ATOM 918 N N . LEU A 1 120 ? -9.052 1.223 -13.075 1.00 96.88 120 LEU A N 1
ATOM 919 C CA . LEU A 1 120 ? -9.946 0.069 -13.152 1.00 96.88 120 LEU A CA 1
ATOM 920 C C . LEU A 1 120 ? -9.891 -0.742 -11.858 1.00 96.88 120 LEU A C 1
ATOM 922 O O . LEU A 1 120 ? -10.935 -1.061 -11.297 1.00 96.88 120 LEU A O 1
ATOM 926 N N . HIS A 1 121 ? -8.701 -1.009 -11.323 1.00 96.12 121 HIS A N 1
ATOM 927 C CA . HIS A 1 121 ? -8.571 -1.722 -10.056 1.00 96.12 121 HIS A CA 1
ATOM 928 C C . HIS A 1 121 ? -9.250 -0.969 -8.905 1.00 96.12 121 HIS A C 1
ATOM 930 O O . HIS A 1 121 ? -10.018 -1.557 -8.150 1.00 96.12 121 HIS A O 1
ATOM 936 N N . LEU A 1 122 ? -9.060 0.349 -8.812 1.00 94.56 122 LEU A N 1
ATOM 937 C CA . LEU A 1 122 ? -9.650 1.175 -7.757 1.00 94.56 122 LEU A CA 1
ATOM 938 C C . LEU A 1 122 ? -11.183 1.289 -7.855 1.00 94.56 122 LEU A C 1
ATOM 940 O O . LEU A 1 122 ? -11.905 1.059 -6.879 1.00 94.56 122 LEU A O 1
ATOM 944 N N . PHE A 1 123 ? -11.697 1.661 -9.028 1.00 94.19 123 PHE A N 1
ATOM 945 C CA . PHE A 1 123 ? -13.118 1.972 -9.217 1.00 94.19 123 PHE A CA 1
ATOM 946 C C . PHE A 1 123 ? -13.978 0.765 -9.587 1.00 94.19 123 PHE A C 1
ATOM 948 O O . PHE A 1 123 ? -15.197 0.831 -9.441 1.00 94.19 123 PHE A O 1
ATOM 955 N N . VAL A 1 124 ? -13.369 -0.333 -10.035 1.00 95.00 124 VAL A N 1
ATOM 956 C CA . VAL A 1 124 ? -14.073 -1.571 -10.380 1.00 95.00 124 VAL A CA 1
ATOM 957 C C . VAL A 1 124 ? -13.746 -2.641 -9.349 1.00 95.00 124 VAL A C 1
ATOM 959 O O . VAL A 1 124 ? -14.594 -2.928 -8.513 1.00 95.00 124 VAL A O 1
ATOM 962 N N . THR A 1 125 ? -12.528 -3.185 -9.331 1.00 94.88 125 THR A N 1
ATOM 963 C CA . THR A 1 125 ? -12.188 -4.350 -8.493 1.00 94.88 125 THR A CA 1
ATOM 964 C C . THR A 1 125 ? -12.372 -4.076 -6.998 1.00 94.88 125 THR A C 1
ATOM 966 O O . THR A 1 125 ? -13.193 -4.719 -6.343 1.00 94.88 125 THR A O 1
ATOM 969 N N . ILE A 1 126 ? -11.670 -3.077 -6.458 1.00 92.88 126 ILE A N 1
ATOM 970 C CA . ILE A 1 126 ? -11.716 -2.694 -5.039 1.00 92.88 126 ILE A CA 1
ATOM 971 C C . ILE A 1 126 ? -13.129 -2.237 -4.648 1.00 92.88 126 ILE A C 1
ATOM 973 O O . ILE A 1 126 ? -13.650 -2.606 -3.594 1.00 92.88 126 ILE A O 1
ATOM 977 N N . SER A 1 127 ? -13.788 -1.469 -5.516 1.00 92.19 127 SER A N 1
ATOM 978 C CA . SER A 1 127 ? -15.145 -0.971 -5.272 1.00 92.19 127 SER A CA 1
ATOM 979 C C . SER A 1 127 ? -16.198 -2.087 -5.250 1.00 92.19 127 SER A C 1
ATOM 981 O O . SER A 1 127 ? -17.104 -2.050 -4.415 1.00 92.19 127 SER A O 1
ATOM 983 N N . ILE A 1 128 ? -16.075 -3.096 -6.119 1.00 92.94 128 ILE A N 1
ATOM 984 C CA . ILE A 1 128 ? -16.942 -4.283 -6.127 1.00 92.94 128 ILE A CA 1
ATOM 985 C C . ILE A 1 128 ? -16.716 -5.109 -4.862 1.00 92.94 128 ILE A C 1
ATOM 987 O O . ILE A 1 128 ? -17.691 -5.476 -4.210 1.00 92.94 128 ILE A O 1
ATOM 991 N N . ILE A 1 129 ? -15.459 -5.352 -4.470 1.00 90.88 129 ILE A N 1
ATOM 992 C CA . ILE A 1 129 ? -15.131 -6.081 -3.233 1.00 90.88 129 ILE A CA 1
ATOM 993 C C . ILE A 1 129 ? -15.765 -5.385 -2.022 1.00 90.88 129 ILE A C 1
ATOM 995 O O . ILE A 1 129 ? -16.442 -6.027 -1.215 1.00 90.88 129 ILE A O 1
ATOM 999 N N . TYR A 1 130 ? -15.625 -4.059 -1.932 1.00 90.25 130 TYR A N 1
ATOM 1000 C CA . TYR A 1 130 ? -16.256 -3.273 -0.874 1.00 90.25 130 TYR A CA 1
ATOM 1001 C C . TYR A 1 130 ? -17.783 -3.393 -0.893 1.00 90.25 130 TYR A C 1
ATOM 1003 O O . TYR A 1 130 ? -18.406 -3.559 0.159 1.00 90.25 130 TYR A O 1
ATOM 1011 N N . PHE A 1 131 ? -18.400 -3.300 -2.073 1.00 87.75 131 PHE A N 1
ATOM 1012 C CA . PHE A 1 131 ? -19.850 -3.384 -2.217 1.00 87.75 131 PHE A CA 1
ATOM 1013 C C . PHE A 1 131 ? -20.387 -4.762 -1.815 1.00 87.75 131 PHE A C 1
ATOM 1015 O O . PHE A 1 131 ? -21.380 -4.836 -1.096 1.00 87.75 131 PHE A O 1
ATOM 1022 N N . ILE A 1 132 ? -19.717 -5.845 -2.217 1.00 86.88 132 ILE A N 1
ATOM 1023 C CA . ILE A 1 132 ? -20.107 -7.216 -1.861 1.00 86.88 132 ILE A CA 1
ATOM 1024 C C . ILE A 1 132 ? -20.080 -7.407 -0.342 1.00 86.88 132 ILE A C 1
ATOM 1026 O O . ILE A 1 132 ? -21.018 -7.974 0.218 1.00 86.88 132 ILE A O 1
ATOM 1030 N N . ALA A 1 133 ? -19.044 -6.903 0.326 1.00 80.88 133 ALA A N 1
ATOM 1031 C CA . ALA A 1 133 ? -18.883 -7.086 1.764 1.00 80.88 133 ALA A CA 1
ATOM 1032 C C . ALA A 1 133 ? -19.799 -6.186 2.595 1.00 80.88 133 ALA A C 1
ATOM 1034 O O . ALA A 1 133 ? -20.479 -6.650 3.503 1.00 80.88 133 ALA A O 1
ATOM 1035 N N . SER A 1 134 ? -19.829 -4.890 2.286 1.00 81.06 134 SER A N 1
ATOM 1036 C CA . SER A 1 134 ? -20.504 -3.895 3.126 1.00 81.06 134 SER A CA 1
ATOM 1037 C C . SER A 1 134 ? -21.937 -3.585 2.691 1.00 81.06 134 SER A C 1
ATOM 1039 O O . SER A 1 134 ? -22.680 -2.974 3.458 1.00 81.06 134 SER A O 1
ATOM 1041 N N . ARG A 1 135 ? -22.314 -3.929 1.448 1.00 82.69 135 ARG A N 1
ATOM 1042 C CA . ARG A 1 135 ? -23.556 -3.502 0.770 1.00 82.69 135 ARG A CA 1
ATOM 1043 C C . ARG A 1 135 ? -23.794 -1.985 0.807 1.00 82.69 135 ARG A C 1
ATOM 1045 O O . ARG A 1 135 ? -24.922 -1.519 0.650 1.00 82.69 135 ARG A O 1
ATOM 1052 N N . LYS A 1 136 ? -22.734 -1.198 1.013 1.00 83.44 136 LYS A N 1
ATOM 1053 C CA . LYS A 1 136 ? -22.747 0.269 1.043 1.00 83.44 136 LYS A CA 1
ATOM 1054 C C . LYS A 1 136 ? -22.113 0.823 -0.226 1.00 83.44 136 LYS A C 1
ATOM 1056 O O . LYS A 1 136 ? -21.403 0.134 -0.950 1.00 83.44 136 LYS A O 1
ATOM 1061 N N . SER A 1 137 ? -22.371 2.100 -0.499 1.00 87.81 137 SER A N 1
ATOM 1062 C CA . SER A 1 137 ? -21.823 2.773 -1.679 1.00 87.81 137 SER A CA 1
ATOM 1063 C C . SER A 1 137 ? -20.290 2.902 -1.582 1.00 87.81 137 SER A C 1
ATOM 1065 O O . SER A 1 137 ? -19.817 3.631 -0.704 1.00 87.81 137 SER A O 1
ATOM 1067 N N . PRO A 1 138 ? -19.512 2.279 -2.492 1.00 88.75 138 PRO A N 1
ATOM 1068 C CA . PRO A 1 138 ? -18.048 2.356 -2.476 1.00 88.75 138 PRO A CA 1
ATOM 1069 C C . PRO A 1 138 ? -17.536 3.773 -2.737 1.00 88.75 138 PRO A C 1
ATOM 1071 O O . PRO A 1 138 ? -16.578 4.210 -2.111 1.00 88.75 138 PRO A O 1
ATOM 1074 N N . LEU A 1 139 ? -18.216 4.548 -3.586 1.00 89.31 139 LEU A N 1
ATOM 1075 C CA . LEU A 1 139 ? -17.813 5.924 -3.893 1.00 89.31 139 LEU A CA 1
ATOM 1076 C C . LEU A 1 139 ? -17.874 6.841 -2.666 1.00 89.31 139 LEU A C 1
ATOM 1078 O O . LEU A 1 139 ? -17.006 7.696 -2.493 1.00 89.31 139 LEU A O 1
ATOM 1082 N N . LYS A 1 140 ? -18.870 6.657 -1.786 1.00 88.12 140 LYS A N 1
ATOM 1083 C CA . LYS A 1 140 ? -18.949 7.412 -0.523 1.00 88.12 140 LYS A CA 1
ATOM 1084 C C . LYS A 1 140 ? -17.779 7.067 0.396 1.00 88.12 140 LYS A C 1
ATOM 1086 O O . LYS A 1 140 ? -17.195 7.969 0.989 1.00 88.12 140 LYS A O 1
ATOM 1091 N N . PHE A 1 141 ? -17.417 5.788 0.463 1.00 88.81 141 PHE A N 1
ATOM 1092 C CA . PHE A 1 141 ? -16.283 5.317 1.251 1.00 88.81 141 PHE A CA 1
ATOM 1093 C C . PHE A 1 141 ? -14.951 5.866 0.722 1.00 88.81 141 PHE A C 1
ATOM 1095 O O . PHE A 1 141 ? -14.200 6.486 1.475 1.00 88.81 141 PHE A O 1
ATOM 1102 N N . LEU A 1 142 ? -14.706 5.742 -0.588 1.00 90.56 142 LEU A N 1
ATOM 1103 C CA . LEU A 1 142 ? -13.513 6.277 -1.250 1.00 90.56 142 LEU A CA 1
ATOM 1104 C C . LEU A 1 142 ? -13.399 7.801 -1.099 1.00 90.56 142 LEU A C 1
ATOM 1106 O O . LEU A 1 142 ? -12.304 8.315 -0.886 1.00 90.56 142 LEU A O 1
ATOM 1110 N N . LYS A 1 143 ? -14.518 8.539 -1.125 1.00 90.19 143 LYS A N 1
ATOM 1111 C CA . LYS A 1 143 ? -14.514 9.991 -0.880 1.00 90.19 143 LYS A CA 1
ATOM 1112 C C . LYS A 1 143 ? -14.002 10.343 0.521 1.00 90.19 143 LYS A C 1
ATOM 1114 O O . LYS A 1 143 ? -13.280 11.325 0.669 1.00 90.19 143 LYS A O 1
ATOM 1119 N N . GLY A 1 144 ? -14.325 9.542 1.536 1.00 87.69 144 GLY A N 1
ATOM 1120 C CA . GLY A 1 144 ? -13.795 9.728 2.891 1.00 87.69 144 GLY A CA 1
ATOM 1121 C C . GLY A 1 144 ? -12.293 9.443 3.026 1.00 87.69 144 GLY A C 1
ATOM 1122 O O . GLY A 1 144 ? -11.654 9.921 3.961 1.00 87.69 144 GLY A O 1
ATOM 1123 N N . LEU A 1 145 ? -11.703 8.738 2.056 1.00 91.62 145 LEU A N 1
ATOM 1124 C CA . LEU A 1 145 ? -10.263 8.479 1.967 1.00 91.62 145 LEU A CA 1
ATOM 1125 C C . LEU A 1 145 ? -9.501 9.535 1.154 1.00 91.62 145 LEU A C 1
ATOM 1127 O O . LEU A 1 145 ? -8.281 9.439 1.033 1.00 91.62 145 LEU A O 1
ATOM 1131 N N . ALA A 1 146 ? -10.176 10.555 0.612 1.00 89.38 146 ALA A N 1
ATOM 1132 C CA . ALA A 1 146 ? -9.554 11.532 -0.282 1.00 89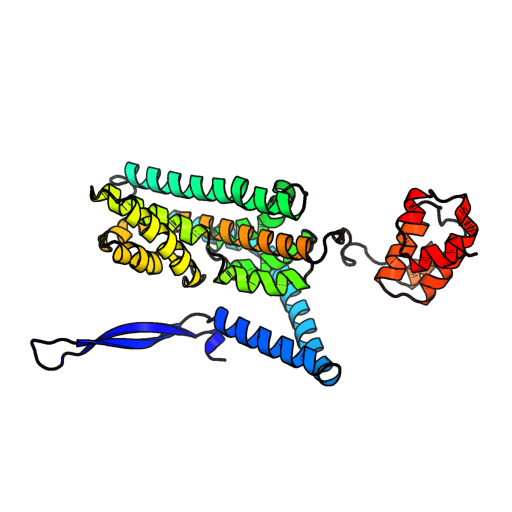.38 146 ALA A CA 1
ATOM 1133 C C . ALA A 1 146 ? -8.319 12.209 0.338 1.00 89.38 146 ALA A C 1
ATOM 1135 O O . ALA A 1 146 ? -7.311 12.382 -0.340 1.00 89.38 146 ALA A O 1
ATOM 1136 N N . GLN A 1 147 ? -8.356 12.537 1.634 1.00 87.56 147 GLN A N 1
ATOM 1137 C CA . GLN A 1 147 ? -7.219 13.161 2.317 1.00 87.56 147 GLN A CA 1
ATOM 1138 C C . GLN A 1 147 ? -6.003 12.223 2.402 1.00 87.56 147 GLN A C 1
ATOM 1140 O O . GLN A 1 147 ? -4.880 12.657 2.146 1.00 87.56 147 GLN A O 1
ATOM 1145 N N . ALA A 1 148 ? -6.220 10.937 2.696 1.00 90.06 148 ALA A N 1
ATOM 1146 C CA . ALA A 1 148 ? -5.163 9.928 2.694 1.00 90.06 148 ALA A CA 1
ATOM 1147 C C . ALA A 1 148 ? -4.595 9.713 1.281 1.00 90.06 148 ALA A C 1
ATOM 1149 O O . ALA A 1 148 ? -3.379 9.702 1.104 1.00 90.06 148 ALA A O 1
ATOM 1150 N N . ALA A 1 149 ? -5.462 9.636 0.266 1.00 90.31 149 ALA A N 1
ATOM 1151 C CA . ALA A 1 149 ? -5.050 9.491 -1.127 1.00 90.31 149 ALA A CA 1
ATOM 1152 C C . ALA A 1 149 ? -4.223 10.693 -1.617 1.00 90.31 149 ALA A C 1
ATOM 1154 O O . ALA A 1 149 ? -3.176 10.501 -2.225 1.00 90.31 149 ALA A O 1
ATOM 1155 N N . ILE A 1 150 ? -4.632 11.929 -1.309 1.00 88.06 150 ILE A N 1
ATOM 1156 C CA . ILE A 1 150 ? -3.882 13.144 -1.676 1.00 88.06 150 ILE A CA 1
ATOM 1157 C C . ILE A 1 150 ? -2.532 13.195 -0.948 1.00 88.06 150 ILE A C 1
ATOM 1159 O O . ILE A 1 150 ? -1.517 13.551 -1.549 1.00 88.06 150 ILE A O 1
ATOM 1163 N N . ASN A 1 151 ? -2.480 12.795 0.325 1.00 85.12 151 ASN A N 1
ATOM 1164 C CA . ASN A 1 151 ? -1.209 12.701 1.038 1.00 85.12 151 ASN A CA 1
ATOM 1165 C C . ASN A 1 151 ? -0.272 11.661 0.412 1.00 85.12 151 ASN A C 1
ATOM 1167 O O . ASN A 1 151 ? 0.928 11.902 0.296 1.00 85.12 151 ASN A O 1
ATOM 1171 N N . ALA A 1 152 ? -0.812 10.532 -0.039 1.00 86.56 152 ALA A N 1
ATOM 1172 C CA . ALA A 1 152 ? -0.053 9.508 -0.744 1.00 86.56 152 ALA A CA 1
ATOM 1173 C C . ALA A 1 152 ? 0.431 9.977 -2.120 1.00 86.56 152 ALA A C 1
ATOM 1175 O O . ALA A 1 152 ? 1.558 9.666 -2.498 1.00 86.56 152 ALA A O 1
ATOM 1176 N N . LEU A 1 153 ? -0.358 10.797 -2.827 1.00 86.81 153 LEU A N 1
ATOM 1177 C CA . LEU A 1 153 ? 0.092 11.463 -4.053 1.00 86.81 153 LEU A CA 1
ATOM 1178 C C . LEU A 1 153 ? 1.274 12.400 -3.788 1.00 86.81 153 LEU A C 1
ATOM 1180 O O . LEU A 1 153 ? 2.215 12.446 -4.577 1.00 86.81 153 LEU A O 1
ATOM 1184 N N . GLY A 1 154 ? 1.240 13.142 -2.679 1.00 82.62 154 GLY A N 1
ATOM 1185 C CA . GLY A 1 154 ? 2.344 14.012 -2.283 1.00 82.62 154 GLY A CA 1
ATOM 1186 C C . GLY A 1 154 ? 3.588 13.210 -1.904 1.00 82.62 154 GLY A C 1
ATOM 1187 O O . GLY A 1 154 ? 4.644 13.356 -2.513 1.00 82.62 154 GLY A O 1
ATOM 1188 N N . THR A 1 155 ? 3.452 12.326 -0.918 1.00 81.50 155 THR A N 1
ATOM 1189 C CA . THR A 1 155 ? 4.568 11.606 -0.282 1.00 81.50 155 THR A CA 1
ATOM 1190 C C . THR A 1 155 ? 5.100 10.426 -1.093 1.00 81.50 155 THR A C 1
ATOM 1192 O O . THR A 1 155 ? 6.238 10.012 -0.883 1.00 81.50 155 THR A O 1
ATOM 1195 N N . SER A 1 156 ? 4.310 9.881 -2.024 1.00 81.38 156 SER A N 1
ATOM 1196 C CA . SER A 1 156 ? 4.621 8.666 -2.787 1.00 81.38 156 SER A CA 1
ATOM 1197 C C . SER A 1 156 ? 4.866 7.419 -1.920 1.00 81.38 156 SER A C 1
ATOM 1199 O O . SER A 1 156 ? 5.569 6.505 -2.352 1.00 81.38 156 SER A O 1
ATOM 1201 N N . SER A 1 157 ? 4.319 7.370 -0.698 1.00 81.62 157 SER A N 1
ATOM 1202 C CA . SER A 1 157 ? 4.502 6.245 0.229 1.00 81.62 157 SER A CA 1
ATOM 1203 C C . SER A 1 157 ? 3.222 5.919 1.005 1.00 81.62 157 SER A C 1
ATOM 1205 O O . SER A 1 157 ? 2.611 6.789 1.638 1.00 81.62 157 SER A O 1
ATOM 1207 N N . SER A 1 158 ? 2.857 4.631 0.998 1.00 83.06 158 SER A N 1
ATOM 1208 C CA . SER A 1 158 ? 1.764 4.084 1.811 1.00 83.06 158 SER A CA 1
ATOM 1209 C C . SER A 1 158 ? 2.083 4.158 3.303 1.00 83.06 158 SER A C 1
ATOM 1211 O O . SER A 1 158 ? 1.256 4.619 4.087 1.00 83.06 158 SER A O 1
ATOM 1213 N N . ALA A 1 159 ? 3.316 3.817 3.693 1.00 80.81 159 ALA A N 1
ATOM 1214 C CA . ALA A 1 159 ? 3.757 3.879 5.085 1.00 80.81 159 ALA A CA 1
ATOM 1215 C C . ALA A 1 159 ? 3.756 5.316 5.635 1.00 80.81 159 ALA A C 1
ATOM 1217 O O . ALA A 1 159 ? 3.300 5.545 6.754 1.00 80.81 159 ALA A O 1
ATOM 1218 N N . ALA A 1 160 ? 4.185 6.302 4.838 1.00 80.50 160 ALA A N 1
ATOM 1219 C CA . ALA A 1 160 ? 4.143 7.713 5.240 1.00 80.50 160 ALA A CA 1
ATOM 1220 C C . ALA A 1 160 ? 2.709 8.253 5.397 1.00 80.50 160 ALA A C 1
ATOM 1222 O O . ALA A 1 160 ? 2.476 9.205 6.139 1.00 80.50 160 ALA A O 1
ATOM 1223 N N . SER A 1 161 ? 1.741 7.643 4.709 1.00 84.31 161 SER A N 1
ATOM 1224 C CA . SER A 1 161 ? 0.328 8.041 4.732 1.00 84.31 161 SER A CA 1
ATOM 1225 C C . SER A 1 161 ? -0.510 7.253 5.741 1.00 84.31 161 SER A C 1
ATOM 1227 O O . SER A 1 161 ? -1.684 7.571 5.954 1.00 84.31 161 SER A O 1
ATOM 1229 N N . LEU A 1 162 ? 0.082 6.252 6.395 1.00 86.06 162 LEU A N 1
ATOM 1230 C CA . LEU A 1 162 ? -0.583 5.373 7.352 1.00 86.06 162 LEU A CA 1
ATOM 1231 C C . LEU A 1 162 ? -1.294 6.142 8.487 1.00 86.06 162 LEU A C 1
ATOM 1233 O O . LEU A 1 162 ? -2.469 5.864 8.733 1.00 86.06 162 LEU A O 1
ATOM 1237 N N . PRO A 1 163 ? -0.685 7.174 9.113 1.00 84.31 163 PRO A N 1
ATOM 1238 C CA . PRO A 1 163 ? -1.339 7.920 10.188 1.00 84.31 163 PRO A CA 1
ATOM 1239 C C . PRO A 1 163 ? -2.612 8.655 9.749 1.00 84.31 163 PRO A C 1
ATOM 1241 O O . PRO A 1 163 ? -3.604 8.694 10.476 1.00 84.31 163 PRO A O 1
ATOM 1244 N N . ILE A 1 164 ? -2.604 9.219 8.540 1.00 86.69 164 ILE A N 1
ATOM 1245 C CA . ILE A 1 164 ? -3.766 9.910 7.965 1.00 86.69 164 ILE A CA 1
ATOM 1246 C C . ILE A 1 164 ? -4.844 8.893 7.584 1.00 86.69 164 ILE A C 1
ATOM 1248 O O . ILE A 1 164 ? -6.031 9.132 7.803 1.00 86.69 164 ILE A O 1
ATOM 1252 N N . THR A 1 165 ? -4.429 7.729 7.085 1.00 90.31 165 THR A N 1
ATOM 1253 C CA . THR A 1 165 ? -5.335 6.633 6.723 1.00 90.31 165 THR A CA 1
ATOM 1254 C C . THR A 1 165 ? -6.115 6.125 7.937 1.00 90.31 165 THR A C 1
ATOM 1256 O O . THR A 1 165 ? -7.328 5.944 7.827 1.00 90.31 165 THR A O 1
ATOM 1259 N N . PHE A 1 166 ? -5.474 5.994 9.110 1.00 88.38 166 PHE A N 1
ATOM 1260 C CA . PHE A 1 166 ? -6.167 5.672 10.366 1.00 88.38 166 PHE A CA 1
ATOM 1261 C C . PHE A 1 166 ? -7.325 6.633 10.641 1.00 88.38 166 PHE A C 1
ATOM 1263 O O . PHE A 1 166 ? -8.459 6.200 10.838 1.00 88.38 166 PHE A O 1
ATOM 1270 N N . GLN A 1 167 ? -7.062 7.941 10.588 1.00 85.56 167 GLN A N 1
ATOM 1271 C CA . GLN A 1 167 ? -8.083 8.945 10.886 1.00 85.56 167 GLN A CA 1
ATOM 1272 C C . GLN A 1 167 ? -9.208 8.970 9.851 1.00 85.56 167 GLN A C 1
ATOM 1274 O O . GLN A 1 167 ? -10.368 9.145 10.218 1.00 85.56 167 GLN A O 1
ATOM 1279 N N . CYS A 1 168 ? -8.887 8.807 8.565 1.00 88.38 168 CYS A N 1
ATOM 1280 C CA . CYS A 1 168 ? -9.896 8.727 7.511 1.00 88.38 168 CYS A CA 1
ATOM 1281 C C . CYS A 1 168 ? -10.811 7.509 7.694 1.00 88.38 168 CYS A C 1
ATOM 1283 O O . CYS A 1 168 ? -12.021 7.632 7.523 1.00 88.38 168 CYS A O 1
ATOM 1285 N N . LEU A 1 169 ? -10.260 6.353 8.074 1.00 89.50 169 LEU A N 1
ATOM 1286 C CA . LEU A 1 169 ? -11.049 5.145 8.316 1.00 89.50 169 LEU A CA 1
ATOM 1287 C C . LEU A 1 169 ? -11.936 5.242 9.555 1.00 89.50 169 LEU A C 1
ATOM 1289 O O . LEU A 1 169 ? -13.106 4.868 9.481 1.00 89.50 169 LEU A O 1
ATOM 1293 N N . GLU A 1 170 ? -11.415 5.776 10.660 1.00 85.81 170 GLU A N 1
ATOM 1294 C CA . GLU A 1 170 ? -12.209 5.994 11.874 1.00 85.81 170 GLU A CA 1
ATOM 1295 C C . GLU A 1 170 ? -13.367 6.967 11.599 1.00 85.81 170 GLU A C 1
ATOM 1297 O O . GLU A 1 170 ? -14.517 6.668 11.919 1.00 85.81 170 GLU A O 1
ATOM 1302 N N . LYS A 1 171 ? -13.110 8.065 10.870 1.00 83.69 171 LYS A N 1
ATOM 1303 C CA . LYS A 1 171 ? -14.161 8.990 10.399 1.00 83.69 171 LYS A CA 1
ATOM 1304 C C . LYS A 1 171 ? -15.163 8.335 9.442 1.00 83.69 171 LYS A C 1
ATOM 1306 O O . LYS A 1 171 ? -16.326 8.725 9.417 1.00 83.69 171 LYS A O 1
ATOM 1311 N N . ASN A 1 172 ? -14.730 7.339 8.671 1.00 84.19 172 ASN A N 1
ATOM 1312 C CA . ASN A 1 172 ? -15.591 6.530 7.806 1.00 84.19 172 ASN A CA 1
ATOM 1313 C C . ASN A 1 172 ? -16.369 5.437 8.565 1.00 84.19 172 ASN A C 1
ATOM 1315 O O . ASN A 1 172 ? -17.079 4.646 7.937 1.00 84.19 172 ASN A O 1
ATOM 1319 N N . GLY A 1 173 ? -16.269 5.391 9.897 1.00 79.50 173 GLY A N 1
ATOM 1320 C CA . GLY A 1 173 ? -17.019 4.471 10.746 1.00 79.50 173 GLY A CA 1
ATOM 1321 C C . GLY A 1 173 ? -16.424 3.066 10.832 1.00 79.50 173 GLY A C 1
ATOM 1322 O O . GLY A 1 173 ? -17.140 2.131 11.196 1.00 79.50 173 GLY A O 1
ATOM 1323 N N . ILE A 1 174 ? -15.143 2.896 10.492 1.00 85.44 174 ILE A N 1
ATOM 1324 C CA . ILE A 1 174 ? -14.412 1.644 10.716 1.00 85.44 174 ILE A CA 1
ATOM 1325 C C . ILE A 1 174 ? -13.819 1.668 12.127 1.00 85.44 174 ILE A C 1
ATOM 1327 O O . ILE A 1 174 ? -13.211 2.657 12.534 1.00 85.44 174 ILE A O 1
ATOM 1331 N N . SER A 1 175 ? -14.017 0.595 12.895 1.00 83.94 175 SER A N 1
ATOM 1332 C CA . SER A 1 175 ? -13.552 0.524 14.283 1.00 83.94 175 SER A CA 1
ATOM 1333 C C . SER A 1 175 ? -12.025 0.534 14.361 1.00 83.94 175 SER A C 1
ATOM 1335 O O . SER A 1 175 ? -11.338 -0.149 13.596 1.00 83.94 175 SER A O 1
ATOM 1337 N N . SER A 1 176 ? -11.504 1.269 15.347 1.00 81.25 176 SER A N 1
ATOM 1338 C CA . SER A 1 176 ? -10.069 1.407 15.620 1.00 81.25 176 SER A CA 1
ATOM 1339 C C . SER A 1 176 ? -9.383 0.050 15.836 1.00 81.25 176 SER A C 1
ATOM 1341 O O . SER A 1 176 ? -8.224 -0.128 15.473 1.00 81.25 176 SER A O 1
ATOM 1343 N N . ALA A 1 177 ? -10.105 -0.945 16.367 1.00 81.62 177 ALA A N 1
ATOM 1344 C CA . ALA A 1 177 ? -9.575 -2.294 16.564 1.00 81.62 177 ALA A CA 1
ATOM 1345 C C . ALA A 1 177 ? -9.162 -2.962 15.238 1.00 81.62 177 ALA A C 1
ATOM 1347 O O . ALA A 1 177 ? -8.094 -3.567 15.157 1.00 81.62 177 ALA A O 1
ATOM 1348 N N . TYR A 1 178 ? -9.973 -2.809 14.184 1.00 87.56 178 TYR A N 1
ATOM 1349 C CA . TYR A 1 178 ? -9.679 -3.380 12.868 1.00 87.56 178 TYR A CA 1
ATOM 1350 C C . TYR A 1 178 ? -8.621 -2.570 12.134 1.00 87.56 178 TYR A C 1
ATOM 1352 O O . TYR A 1 178 ? -7.695 -3.146 11.566 1.00 87.56 178 TYR A O 1
ATOM 1360 N N . THR A 1 179 ? -8.719 -1.238 12.176 1.00 88.00 179 THR A N 1
ATOM 1361 C CA . THR A 1 179 ? -7.753 -0.379 11.484 1.00 88.00 179 THR A CA 1
ATOM 1362 C C . THR A 1 179 ? -6.345 -0.608 12.030 1.00 88.00 179 THR A C 1
ATOM 1364 O O . THR A 1 179 ? -5.434 -0.842 11.238 1.00 88.00 179 THR A O 1
ATOM 1367 N N . LYS A 1 180 ? -6.160 -0.625 13.361 1.00 85.44 180 LYS A N 1
ATOM 1368 C CA . LYS A 1 180 ? -4.857 -0.790 14.046 1.00 85.44 180 LYS A CA 1
ATOM 1369 C C . LYS A 1 180 ? -4.138 -2.093 13.736 1.00 85.44 180 LYS A C 1
ATOM 1371 O O . LYS A 1 180 ? -2.916 -2.138 13.837 1.00 85.44 180 LYS A O 1
ATOM 1376 N N . PHE A 1 181 ? -4.872 -3.128 13.345 1.00 85.56 181 PHE A N 1
ATOM 1377 C CA . PHE A 1 181 ? -4.287 -4.402 12.951 1.00 85.56 181 PHE A CA 1
ATOM 1378 C C . PHE A 1 181 ? -4.102 -4.508 11.435 1.00 85.56 181 PHE A C 1
ATOM 1380 O O . PHE A 1 181 ? -3.008 -4.811 10.961 1.00 85.56 181 PHE A O 1
ATOM 1387 N N . VAL A 1 182 ? -5.159 -4.240 10.667 1.00 90.94 182 VAL A N 1
ATOM 1388 C CA . VAL A 1 182 ? -5.182 -4.508 9.225 1.00 90.94 182 VAL A CA 1
ATOM 1389 C C . VAL A 1 182 ? -4.354 -3.486 8.449 1.00 90.94 182 VAL A C 1
ATOM 1391 O O . VAL A 1 182 ? -3.619 -3.887 7.552 1.00 90.94 182 VAL A O 1
ATOM 1394 N N . LEU A 1 183 ? -4.401 -2.192 8.796 1.00 89.81 183 LEU A N 1
ATOM 1395 C CA . LEU A 1 183 ? -3.675 -1.164 8.041 1.00 89.81 183 LEU A CA 1
ATOM 1396 C C . LEU A 1 183 ? -2.145 -1.331 8.093 1.00 89.81 183 LEU A C 1
ATOM 1398 O O . LEU A 1 183 ? -1.529 -1.268 7.031 1.00 89.81 183 LEU A O 1
ATOM 1402 N N . PRO A 1 184 ? -1.490 -1.549 9.256 1.00 85.94 184 PRO A N 1
ATOM 1403 C CA . PRO A 1 184 ? -0.039 -1.748 9.280 1.00 85.94 184 PRO A CA 1
ATOM 1404 C C . PRO A 1 184 ? 0.412 -2.978 8.493 1.00 85.94 184 PRO A C 1
ATOM 1406 O O . PRO A 1 184 ? 1.448 -2.933 7.834 1.00 85.94 184 PRO A O 1
ATOM 1409 N N . VAL A 1 185 ? -0.363 -4.065 8.550 1.00 86.75 185 VAL A N 1
ATOM 1410 C CA . VAL A 1 185 ? -0.082 -5.290 7.789 1.00 86.75 185 VAL A CA 1
ATOM 1411 C C . VAL A 1 185 ? -0.288 -5.043 6.293 1.00 86.75 185 VAL A C 1
ATOM 1413 O O . VAL A 1 185 ? 0.585 -5.381 5.495 1.00 86.75 185 VAL A O 1
ATOM 1416 N N . GLY A 1 186 ? -1.399 -4.406 5.915 1.00 87.75 186 GLY A N 1
ATOM 1417 C CA . GLY A 1 186 ? -1.730 -4.051 4.534 1.00 87.75 186 GLY A CA 1
ATOM 1418 C C . GLY A 1 186 ? -0.677 -3.154 3.890 1.00 87.75 186 GLY A C 1
ATOM 1419 O O . GLY A 1 186 ? -0.166 -3.488 2.828 1.00 87.75 186 GLY A O 1
ATOM 1420 N N . ALA A 1 187 ? -0.207 -2.125 4.598 1.00 84.31 187 ALA A N 1
ATOM 1421 C CA . ALA A 1 187 ? 0.801 -1.199 4.081 1.00 84.31 187 ALA A CA 1
ATOM 1422 C C . ALA A 1 187 ? 2.142 -1.861 3.694 1.00 84.31 187 ALA A C 1
ATOM 1424 O O . ALA A 1 187 ? 2.945 -1.241 2.991 1.00 84.31 187 ALA A O 1
ATOM 1425 N N . VAL A 1 188 ? 2.400 -3.087 4.166 1.00 80.44 188 VAL A N 1
ATOM 1426 C CA . VAL A 1 188 ? 3.565 -3.901 3.791 1.00 80.44 188 VAL A CA 1
ATOM 1427 C C . VAL A 1 188 ? 3.190 -4.984 2.781 1.00 80.44 188 VAL A C 1
ATOM 1429 O O . VAL A 1 188 ? 3.902 -5.175 1.805 1.00 80.44 188 VAL A O 1
ATOM 1432 N N . VAL A 1 189 ? 2.097 -5.710 3.023 1.00 85.69 189 VAL A N 1
ATOM 1433 C CA . VAL A 1 189 ? 1.760 -6.926 2.267 1.00 85.69 189 VAL A CA 1
ATOM 1434 C C . VAL A 1 189 ? 0.920 -6.623 1.027 1.00 85.69 189 VAL A C 1
ATOM 1436 O O . VAL A 1 189 ? 1.107 -7.241 -0.017 1.00 85.69 189 VAL A O 1
ATOM 1439 N N . ASN A 1 190 ? -0.015 -5.685 1.128 1.00 89.00 190 ASN A N 1
ATOM 1440 C CA . ASN A 1 190 ? -0.974 -5.374 0.080 1.00 89.00 190 ASN A CA 1
ATOM 1441 C C . ASN A 1 190 ? -0.427 -4.278 -0.847 1.00 89.00 190 ASN A C 1
ATOM 1443 O O . ASN A 1 190 ? -0.695 -3.083 -0.704 1.00 89.00 190 ASN A O 1
ATOM 1447 N N . MET A 1 191 ? 0.372 -4.713 -1.820 1.00 90.06 191 MET A N 1
ATOM 1448 C CA . MET A 1 191 ? 0.987 -3.847 -2.823 1.00 90.06 191 MET A CA 1
ATOM 1449 C C . MET A 1 191 ? 0.423 -4.066 -4.235 1.00 90.06 191 MET A C 1
ATOM 1451 O O . MET A 1 191 ? 1.177 -4.107 -5.208 1.00 90.06 191 MET A O 1
ATOM 1455 N N . ASP A 1 192 ? -0.903 -4.147 -4.368 1.00 92.56 192 ASP A N 1
ATOM 1456 C CA . ASP A 1 192 ? -1.613 -4.370 -5.640 1.00 92.56 192 ASP A CA 1
ATOM 1457 C C . ASP A 1 192 ? -1.151 -3.456 -6.784 1.00 92.56 192 ASP A C 1
ATOM 1459 O O . ASP A 1 192 ? -0.903 -3.903 -7.904 1.00 92.56 192 ASP A O 1
ATOM 1463 N N . GLY A 1 193 ? -1.004 -2.159 -6.509 1.00 92.31 193 GLY A N 1
ATOM 1464 C CA . GLY A 1 193 ? -0.542 -1.190 -7.494 1.00 92.31 193 GLY A CA 1
ATOM 1465 C C . GLY A 1 193 ? 0.891 -1.457 -7.954 1.00 92.31 193 GLY A C 1
ATOM 1466 O O . GLY A 1 193 ? 1.215 -1.208 -9.114 1.00 92.31 193 GLY A O 1
ATOM 1467 N N . THR A 1 194 ? 1.745 -1.981 -7.071 1.00 91.56 194 THR A N 1
ATOM 1468 C CA . THR A 1 194 ? 3.113 -2.403 -7.411 1.00 91.56 194 THR A CA 1
ATOM 1469 C C . THR A 1 194 ? 3.088 -3.656 -8.276 1.00 91.56 194 THR A C 1
ATOM 1471 O O . THR A 1 194 ? 3.707 -3.638 -9.333 1.00 91.56 194 THR A O 1
ATOM 1474 N N . ALA A 1 195 ? 2.305 -4.676 -7.912 1.00 93.75 195 ALA A N 1
ATOM 1475 C CA . ALA A 1 195 ? 2.170 -5.892 -8.716 1.00 93.75 195 ALA A CA 1
ATOM 1476 C C . ALA A 1 195 ? 1.641 -5.595 -10.133 1.00 93.75 195 ALA A C 1
ATOM 1478 O O . ALA A 1 195 ? 2.192 -6.081 -11.122 1.00 93.75 195 ALA A O 1
ATOM 1479 N N . LEU A 1 196 ? 0.611 -4.745 -10.249 1.00 95.38 196 LEU A N 1
ATOM 1480 C CA . LEU A 1 196 ? 0.059 -4.323 -11.541 1.00 95.38 196 LEU A CA 1
ATOM 1481 C C . LEU A 1 196 ? 1.118 -3.619 -12.390 1.00 95.38 196 LEU A C 1
ATOM 1483 O O . LEU A 1 196 ? 1.288 -3.929 -13.567 1.00 95.38 196 LEU A O 1
ATOM 1487 N N . TYR A 1 197 ? 1.836 -2.671 -11.795 1.00 93.88 197 TYR A N 1
ATOM 1488 C CA . TYR A 1 197 ? 2.883 -1.931 -12.486 1.00 93.88 197 TYR A CA 1
ATOM 1489 C C . TYR A 1 197 ? 4.040 -2.820 -12.929 1.00 93.88 197 TYR A C 1
ATOM 1491 O O . TYR A 1 197 ? 4.474 -2.689 -14.068 1.00 93.88 197 TYR A O 1
ATOM 1499 N N . GLU A 1 198 ? 4.509 -3.731 -12.077 1.00 93.00 198 GLU A N 1
ATOM 1500 C CA . GLU A 1 198 ? 5.592 -4.657 -12.413 1.00 93.00 198 GLU A CA 1
ATOM 1501 C C . GLU A 1 198 ? 5.204 -5.582 -13.567 1.00 93.00 198 GLU A C 1
ATOM 1503 O O . GLU A 1 198 ? 5.988 -5.771 -14.498 1.00 93.00 198 GLU A O 1
ATOM 1508 N N . ALA A 1 199 ? 3.970 -6.095 -13.561 1.00 94.81 199 ALA A N 1
ATOM 1509 C CA . ALA A 1 199 ? 3.466 -6.929 -14.643 1.00 94.81 199 ALA A CA 1
ATOM 1510 C C . ALA A 1 199 ? 3.393 -6.160 -15.974 1.00 94.81 199 ALA A C 1
ATOM 1512 O O . ALA A 1 199 ? 3.871 -6.642 -17.003 1.00 94.81 199 ALA A O 1
ATOM 1513 N N . VAL A 1 200 ? 2.843 -4.940 -15.961 1.00 95.12 200 VAL A N 1
ATOM 1514 C CA . VAL A 1 200 ? 2.760 -4.095 -17.164 1.00 95.12 200 VAL A CA 1
ATOM 1515 C C . VAL A 1 200 ? 4.156 -3.671 -17.636 1.00 95.12 200 VAL A C 1
ATOM 1517 O O . VAL A 1 200 ? 4.411 -3.665 -18.838 1.00 95.12 200 VAL A O 1
ATOM 1520 N N . ALA A 1 201 ? 5.075 -3.366 -16.717 1.00 92.12 201 ALA A N 1
ATOM 1521 C CA . ALA A 1 201 ? 6.459 -3.004 -17.020 1.00 92.12 201 ALA A CA 1
ATOM 1522 C C . ALA A 1 201 ? 7.223 -4.154 -17.685 1.00 92.12 201 ALA A C 1
ATOM 1524 O O . ALA A 1 201 ? 7.900 -3.932 -18.687 1.00 92.12 201 ALA A O 1
ATOM 1525 N N . ALA A 1 202 ? 7.072 -5.384 -17.188 1.00 92.88 202 ALA A N 1
ATOM 1526 C CA . ALA A 1 202 ? 7.702 -6.558 -17.783 1.00 92.88 202 ALA A CA 1
ATOM 1527 C C . ALA A 1 202 ? 7.200 -6.830 -19.209 1.00 92.88 202 ALA A C 1
ATOM 1529 O O . ALA A 1 202 ? 7.996 -7.073 -20.116 1.00 92.88 202 ALA A O 1
ATOM 1530 N N . ILE A 1 203 ? 5.887 -6.725 -19.431 1.00 94.06 203 ILE A N 1
ATOM 1531 C CA . ILE A 1 203 ? 5.292 -6.895 -20.763 1.00 94.06 203 ILE A CA 1
ATOM 1532 C C . ILE A 1 203 ? 5.744 -5.774 -21.706 1.00 94.06 203 ILE A C 1
ATOM 1534 O O . ILE A 1 203 ? 6.091 -6.041 -22.855 1.00 94.06 203 ILE A O 1
ATOM 1538 N N . PHE A 1 204 ? 5.792 -4.532 -21.224 1.00 91.62 204 PHE A N 1
ATOM 1539 C CA . PHE A 1 204 ? 6.286 -3.396 -21.997 1.00 91.62 204 PHE A CA 1
ATOM 1540 C C . PHE A 1 204 ? 7.747 -3.586 -22.426 1.00 91.62 204 PHE A C 1
ATOM 1542 O O . PHE A 1 204 ? 8.060 -3.402 -23.600 1.00 91.62 204 PHE A O 1
ATOM 1549 N N . ILE A 1 205 ? 8.623 -4.014 -21.509 1.00 89.19 205 ILE A N 1
ATOM 1550 C CA . ILE A 1 205 ? 10.036 -4.287 -21.810 1.00 89.19 205 ILE A CA 1
ATOM 1551 C C . ILE A 1 205 ? 10.171 -5.407 -22.848 1.00 89.19 205 ILE A C 1
ATOM 1553 O O . ILE A 1 205 ? 10.969 -5.290 -23.777 1.00 89.19 205 ILE A O 1
ATOM 1557 N N . ALA A 1 206 ? 9.361 -6.464 -22.761 1.00 91.25 206 ALA A N 1
ATOM 1558 C CA . ALA A 1 206 ? 9.346 -7.496 -23.795 1.00 91.25 206 ALA A CA 1
ATOM 1559 C C . ALA A 1 206 ? 8.962 -6.920 -25.170 1.00 91.25 206 ALA A C 1
ATOM 1561 O O . ALA A 1 206 ? 9.633 -7.184 -26.167 1.00 91.25 206 ALA A O 1
ATOM 1562 N N . GLN A 1 207 ? 7.925 -6.078 -25.219 1.00 89.88 207 GLN A N 1
ATOM 1563 C CA . GLN A 1 207 ? 7.415 -5.491 -26.459 1.00 89.88 207 GLN A CA 1
ATOM 1564 C C . GLN A 1 207 ? 8.410 -4.542 -27.135 1.00 89.88 207 GLN A C 1
ATOM 1566 O O . GLN A 1 207 ? 8.574 -4.617 -28.352 1.00 89.88 207 GLN A O 1
ATOM 1571 N N . ILE A 1 208 ? 9.097 -3.675 -26.382 1.00 83.88 208 ILE A N 1
ATOM 1572 C CA . ILE A 1 208 ? 10.094 -2.756 -26.965 1.00 83.88 208 ILE A CA 1
ATOM 1573 C C . ILE A 1 208 ? 11.323 -3.494 -27.508 1.00 83.88 208 ILE A C 1
ATOM 1575 O O . ILE A 1 208 ? 11.946 -3.017 -28.452 1.00 83.88 208 ILE A O 1
ATOM 1579 N N . ASN A 1 209 ? 11.621 -4.678 -26.967 1.00 83.12 209 ASN A N 1
ATOM 1580 C CA . ASN A 1 209 ? 12.686 -5.558 -27.444 1.00 83.12 209 ASN A CA 1
ATOM 1581 C C . ASN A 1 209 ? 12.235 -6.511 -28.565 1.00 83.12 209 ASN A C 1
ATOM 1583 O O . ASN A 1 209 ? 13.017 -7.344 -29.019 1.00 83.12 209 ASN A O 1
ATOM 1587 N N . GLY A 1 210 ? 10.974 -6.433 -29.008 1.00 85.25 210 GLY A N 1
ATOM 1588 C CA . GLY A 1 210 ? 10.423 -7.347 -30.013 1.00 85.25 210 GLY A CA 1
ATOM 1589 C C . GLY A 1 210 ? 10.324 -8.804 -29.538 1.00 85.25 210 GLY A C 1
ATOM 1590 O O . GLY A 1 210 ? 10.255 -9.717 -30.361 1.00 85.25 210 GLY A O 1
ATOM 1591 N N . ILE A 1 211 ? 10.324 -9.035 -28.223 1.00 89.56 211 ILE A N 1
ATOM 1592 C CA . ILE A 1 211 ? 10.236 -10.360 -27.610 1.00 89.56 211 ILE A CA 1
ATOM 1593 C C . ILE A 1 211 ? 8.761 -10.711 -27.410 1.00 89.56 211 ILE A C 1
ATOM 1595 O O . ILE A 1 211 ? 8.044 -10.078 -26.634 1.00 89.56 211 ILE A O 1
ATOM 1599 N N . ASN A 1 212 ? 8.307 -11.767 -28.083 1.00 90.50 212 ASN A N 1
ATOM 1600 C CA . ASN A 1 212 ? 6.965 -12.302 -27.880 1.00 90.50 212 ASN A CA 1
ATOM 1601 C C . ASN A 1 212 ? 6.935 -13.199 -26.642 1.00 90.50 212 ASN A C 1
ATOM 1603 O O . ASN A 1 212 ? 7.555 -14.263 -26.619 1.00 90.50 212 ASN A O 1
ATOM 1607 N N . LEU A 1 213 ? 6.177 -12.786 -25.627 1.00 90.81 213 LEU A N 1
ATOM 1608 C CA . LEU A 1 213 ? 5.953 -13.600 -24.438 1.00 90.81 213 LEU A CA 1
ATOM 1609 C C . LEU A 1 213 ? 4.954 -14.719 -24.736 1.00 90.81 213 LEU A C 1
ATOM 1611 O O . LEU A 1 213 ? 3.851 -14.486 -25.233 1.00 90.81 213 LEU A O 1
ATOM 1615 N N . SER A 1 214 ? 5.330 -15.944 -24.383 1.00 93.12 214 SER A N 1
ATOM 1616 C CA . SER A 1 214 ? 4.407 -17.076 -24.352 1.00 93.12 214 SER A CA 1
ATOM 1617 C C . SER A 1 214 ? 3.384 -16.924 -23.222 1.00 93.12 214 SER A C 1
ATOM 1619 O O . SER A 1 214 ? 3.625 -16.249 -22.220 1.00 93.12 214 SER A O 1
ATOM 1621 N N . PHE A 1 215 ? 2.250 -17.619 -23.333 1.00 92.06 215 PHE A N 1
ATOM 1622 C CA . PHE A 1 215 ? 1.226 -17.636 -22.282 1.00 92.06 215 PHE A CA 1
ATOM 1623 C C . PHE A 1 215 ? 1.783 -18.079 -20.916 1.00 92.06 215 PHE A C 1
ATOM 1625 O O . PHE A 1 215 ? 1.448 -17.492 -19.889 1.00 92.06 215 PHE A O 1
ATOM 1632 N N . ALA A 1 216 ? 2.692 -19.061 -20.907 1.00 89.25 216 ALA A N 1
ATOM 1633 C CA . ALA A 1 216 ? 3.364 -19.510 -19.691 1.00 89.25 216 ALA A CA 1
ATOM 1634 C C . ALA A 1 216 ? 4.209 -18.393 -19.054 1.00 89.25 216 ALA A C 1
ATOM 1636 O O . ALA A 1 216 ? 4.127 -18.184 -17.848 1.00 89.25 216 ALA A O 1
ATOM 1637 N N . GLN A 1 217 ? 4.957 -17.625 -19.855 1.00 88.62 217 GLN A N 1
ATOM 1638 C CA . GLN A 1 217 ? 5.737 -16.487 -19.353 1.00 88.62 217 GLN A CA 1
ATOM 1639 C C . GLN A 1 217 ? 4.845 -15.375 -18.797 1.00 88.62 217 GLN A C 1
ATOM 1641 O O . GLN A 1 217 ? 5.202 -14.777 -17.788 1.00 88.62 217 GLN A O 1
ATOM 1646 N N . VAL A 1 218 ? 3.675 -15.123 -19.390 1.00 93.50 218 VAL A N 1
ATOM 1647 C CA . VAL A 1 218 ? 2.710 -14.148 -18.848 1.00 93.50 218 VAL A CA 1
ATOM 1648 C C . VAL A 1 218 ? 2.194 -14.585 -17.472 1.00 93.50 218 VAL A C 1
ATOM 1650 O O . VAL A 1 218 ? 2.116 -13.764 -16.558 1.00 93.50 218 VAL A O 1
ATOM 1653 N N . ILE A 1 219 ? 1.902 -15.878 -17.284 1.00 92.62 219 ILE A N 1
ATOM 1654 C CA . ILE A 1 219 ? 1.534 -16.421 -15.966 1.00 92.62 219 ILE A CA 1
ATOM 1655 C C . ILE A 1 219 ? 2.694 -16.272 -14.977 1.00 92.62 219 ILE A C 1
ATOM 1657 O O . ILE A 1 219 ? 2.479 -15.824 -13.850 1.00 92.62 219 ILE A O 1
ATOM 1661 N N . THR A 1 220 ? 3.922 -16.598 -15.392 1.00 88.69 220 THR A N 1
ATOM 1662 C CA . THR A 1 220 ? 5.117 -16.419 -14.558 1.00 88.69 220 THR A CA 1
ATOM 1663 C C . THR A 1 220 ? 5.277 -14.964 -14.133 1.00 88.69 220 THR A C 1
ATOM 1665 O O . THR A 1 220 ? 5.450 -14.716 -12.944 1.00 88.69 220 THR A O 1
ATOM 1668 N N . VAL A 1 221 ? 5.144 -14.000 -15.050 1.00 92.62 221 VAL A N 1
ATOM 1669 C CA . VAL A 1 221 ? 5.166 -12.561 -14.730 1.00 92.62 221 VAL A CA 1
ATOM 1670 C C . VAL A 1 221 ? 4.098 -12.213 -13.699 1.00 92.62 221 VAL A C 1
ATOM 1672 O O . VAL A 1 221 ? 4.406 -11.555 -12.713 1.00 92.62 221 VAL A O 1
ATOM 1675 N N . SER A 1 222 ? 2.862 -12.686 -13.874 1.00 92.62 222 SER A N 1
ATOM 1676 C CA . SER A 1 222 ? 1.784 -12.413 -12.918 1.00 92.62 222 SER A CA 1
ATOM 1677 C C . SER A 1 222 ? 2.107 -12.933 -11.514 1.00 92.62 222 SER A C 1
ATOM 1679 O O . SER A 1 222 ? 1.963 -12.193 -10.548 1.00 92.62 222 SER A O 1
ATOM 1681 N N . ILE A 1 223 ? 2.545 -14.190 -11.385 1.00 91.88 223 ILE A N 1
ATOM 1682 C CA . ILE A 1 223 ? 2.838 -14.804 -10.080 1.00 91.88 223 ILE A CA 1
ATOM 1683 C C . ILE A 1 223 ? 4.043 -14.125 -9.427 1.00 91.88 223 ILE A C 1
ATOM 1685 O O . ILE A 1 223 ? 4.003 -13.778 -8.247 1.00 91.88 223 ILE A O 1
ATOM 1689 N N . THR A 1 224 ? 5.116 -13.931 -10.193 1.00 89.19 224 THR A N 1
ATOM 1690 C CA . THR A 1 224 ? 6.358 -13.331 -9.696 1.00 89.19 224 THR A CA 1
ATOM 1691 C C . THR A 1 224 ? 6.158 -11.880 -9.284 1.00 89.19 224 THR A C 1
ATOM 1693 O O . THR A 1 224 ? 6.616 -11.530 -8.204 1.00 89.19 224 THR A O 1
ATOM 1696 N N . ALA A 1 225 ? 5.420 -11.072 -10.050 1.00 91.44 225 ALA A N 1
ATOM 1697 C CA . ALA A 1 225 ? 5.079 -9.697 -9.678 1.00 91.44 225 ALA A CA 1
ATOM 1698 C C . ALA A 1 225 ? 4.236 -9.641 -8.394 1.00 91.44 225 ALA A C 1
ATOM 1700 O O . ALA A 1 225 ? 4.520 -8.858 -7.491 1.00 91.44 225 ALA A O 1
ATOM 1701 N N . THR A 1 226 ? 3.236 -10.518 -8.242 1.00 91.12 226 THR A N 1
ATOM 1702 C CA . THR A 1 226 ? 2.463 -10.584 -6.991 1.00 91.12 226 THR A CA 1
ATOM 1703 C C . THR A 1 226 ? 3.358 -10.921 -5.798 1.00 91.12 226 THR A C 1
ATOM 1705 O O . THR A 1 226 ? 3.312 -10.227 -4.784 1.00 91.12 226 THR A O 1
ATOM 1708 N N . LEU A 1 227 ? 4.214 -11.938 -5.913 1.00 87.69 227 LEU A N 1
ATOM 1709 C CA . LEU A 1 227 ? 5.098 -12.346 -4.818 1.00 87.69 227 LEU A CA 1
ATOM 1710 C C . LEU A 1 227 ? 6.175 -11.295 -4.512 1.00 87.69 227 LEU A C 1
ATOM 1712 O O . LEU A 1 227 ? 6.450 -11.019 -3.345 1.00 87.69 227 LEU A O 1
ATOM 1716 N N . ALA A 1 228 ? 6.763 -10.688 -5.544 1.00 83.69 228 ALA A N 1
ATOM 1717 C CA . ALA A 1 228 ? 7.784 -9.656 -5.404 1.00 83.69 228 ALA A CA 1
ATOM 1718 C C . ALA A 1 228 ? 7.216 -8.371 -4.780 1.00 83.69 228 ALA A C 1
ATOM 1720 O O . ALA A 1 228 ? 7.879 -7.747 -3.949 1.00 83.69 228 ALA A O 1
ATOM 1721 N N . SER A 1 229 ? 5.962 -8.024 -5.089 1.00 85.50 229 SER A N 1
ATOM 1722 C CA . SER A 1 229 ? 5.300 -6.846 -4.524 1.00 85.50 229 SER A CA 1
ATOM 1723 C C . SER A 1 229 ? 5.187 -6.892 -2.992 1.00 85.50 229 SER A C 1
ATOM 1725 O O . SER A 1 229 ? 5.400 -5.872 -2.345 1.00 85.50 229 SER A O 1
ATOM 1727 N N . ILE A 1 230 ? 4.976 -8.074 -2.395 1.00 84.88 230 ILE A N 1
ATOM 1728 C CA . ILE A 1 230 ? 4.942 -8.268 -0.930 1.00 84.88 230 ILE A CA 1
ATOM 1729 C C . ILE A 1 230 ? 6.314 -7.976 -0.301 1.00 84.88 230 ILE A C 1
ATOM 1731 O O . ILE A 1 230 ? 6.411 -7.474 0.818 1.00 84.88 230 ILE A O 1
ATOM 1735 N N . GLY A 1 231 ? 7.392 -8.309 -1.016 1.00 70.44 231 GLY A N 1
ATOM 1736 C CA . GLY A 1 231 ? 8.768 -8.068 -0.582 1.00 70.44 231 GLY A CA 1
ATOM 1737 C C . GLY A 1 231 ? 9.250 -6.635 -0.819 1.00 70.44 231 GLY A C 1
ATOM 1738 O O . GLY A 1 231 ? 10.362 -6.290 -0.417 1.00 70.44 231 GLY A O 1
ATOM 1739 N N . THR A 1 232 ? 8.442 -5.794 -1.469 1.00 72.56 232 THR A N 1
ATOM 1740 C CA . THR A 1 232 ? 8.812 -4.412 -1.764 1.00 72.56 232 THR A CA 1
ATOM 1741 C C . THR A 1 232 ? 8.736 -3.582 -0.488 1.00 72.56 232 THR A C 1
ATOM 1743 O O . THR A 1 232 ? 7.691 -3.476 0.147 1.00 72.56 232 THR A O 1
ATOM 1746 N N . ALA A 1 233 ? 9.837 -2.940 -0.100 1.00 64.88 233 ALA A N 1
ATOM 1747 C CA . ALA A 1 233 ? 9.787 -1.974 0.991 1.00 64.88 233 ALA A CA 1
ATOM 1748 C C . ALA A 1 233 ? 8.850 -0.809 0.614 1.00 64.88 233 ALA A C 1
ATOM 1750 O O . ALA A 1 233 ? 8.905 -0.306 -0.509 1.00 64.88 233 ALA A O 1
ATOM 1751 N N . ALA A 1 234 ? 8.029 -0.333 1.558 1.00 62.25 234 ALA A N 1
ATOM 1752 C CA . ALA A 1 234 ? 7.071 0.770 1.370 1.00 62.25 234 ALA A CA 1
ATOM 1753 C C . ALA A 1 234 ? 7.739 2.166 1.258 1.00 62.25 234 ALA A C 1
ATOM 1755 O O . ALA A 1 234 ? 7.258 3.166 1.806 1.00 62.25 234 ALA A O 1
ATOM 1756 N N . ILE A 1 235 ? 8.873 2.223 0.562 1.00 63.09 235 ILE A N 1
ATOM 1757 C CA . ILE A 1 235 ? 9.679 3.407 0.275 1.00 63.09 235 ILE A CA 1
ATOM 1758 C C . ILE A 1 235 ? 9.458 3.864 -1.176 1.00 63.09 235 ILE A C 1
ATOM 1760 O O . ILE A 1 235 ? 9.132 3.044 -2.042 1.00 63.09 235 ILE A O 1
ATOM 1764 N N . PRO A 1 236 ? 9.652 5.161 -1.475 1.00 60.53 236 PRO A N 1
ATOM 1765 C CA . PRO A 1 236 ? 9.601 5.655 -2.847 1.00 60.53 236 PRO A CA 1
ATOM 1766 C C . PRO A 1 236 ? 10.535 4.859 -3.770 1.00 60.53 236 PRO A C 1
ATOM 1768 O O . PRO A 1 236 ? 11.667 4.554 -3.399 1.00 60.53 236 PRO A O 1
ATOM 1771 N N . SER A 1 237 ? 10.041 4.517 -4.963 1.00 64.56 237 SER A N 1
ATOM 1772 C CA . SER A 1 237 ? 10.772 3.781 -6.009 1.00 64.56 237 SER A CA 1
ATOM 1773 C C . SER A 1 237 ? 11.283 2.377 -5.638 1.00 64.56 237 SER A C 1
ATOM 1775 O O . SER A 1 237 ? 12.034 1.783 -6.408 1.00 64.56 237 SER A O 1
ATOM 1777 N N . GLY A 1 238 ? 10.816 1.780 -4.530 1.00 63.38 238 GLY A N 1
ATOM 1778 C CA . GLY A 1 238 ? 11.149 0.392 -4.169 1.00 63.38 238 GLY A CA 1
ATOM 1779 C C . GLY A 1 238 ? 10.747 -0.641 -5.234 1.00 63.38 238 GLY A C 1
ATOM 1780 O O . GLY A 1 238 ? 11.477 -1.601 -5.458 1.00 63.38 238 GLY A O 1
ATOM 1781 N N . GLY A 1 239 ? 9.645 -0.390 -5.954 1.00 66.00 239 GLY A N 1
ATOM 1782 C CA . GLY A 1 239 ? 9.117 -1.287 -6.996 1.00 66.00 239 GLY A CA 1
ATOM 1783 C C . GLY A 1 239 ? 10.039 -1.498 -8.208 1.00 66.00 239 GLY A C 1
ATOM 1784 O O . GLY A 1 239 ? 9.888 -2.462 -8.947 1.00 66.00 239 GLY A O 1
ATOM 1785 N N . LEU A 1 240 ? 11.019 -0.616 -8.429 1.00 73.94 240 LEU A N 1
ATOM 1786 C CA . LEU A 1 240 ? 11.995 -0.793 -9.510 1.00 73.94 240 LEU A CA 1
ATOM 1787 C C . LEU A 1 240 ? 13.041 -1.862 -9.178 1.00 73.94 240 LEU A C 1
ATOM 1789 O O . LEU A 1 240 ? 13.558 -2.519 -10.077 1.00 73.94 240 LEU A O 1
ATOM 1793 N N . VAL A 1 241 ? 13.342 -2.051 -7.891 1.00 73.62 241 VAL A N 1
ATOM 1794 C CA . VAL A 1 241 ? 14.286 -3.080 -7.436 1.00 73.62 241 VAL A CA 1
ATOM 1795 C C . VAL A 1 241 ? 13.670 -4.465 -7.611 1.00 73.62 241 VAL A C 1
ATOM 1797 O O . VAL A 1 241 ? 14.324 -5.390 -8.083 1.00 73.62 241 VAL A O 1
ATOM 1800 N N . THR A 1 242 ? 12.394 -4.607 -7.273 1.00 82.88 242 THR A N 1
ATOM 1801 C CA . THR A 1 242 ? 11.642 -5.858 -7.400 1.00 82.88 242 THR A CA 1
ATOM 1802 C C . THR A 1 242 ? 11.290 -6.188 -8.849 1.00 82.88 242 THR A C 1
ATOM 1804 O O . THR A 1 242 ? 11.283 -7.364 -9.211 1.00 82.88 242 THR A O 1
ATOM 1807 N N . LEU A 1 243 ? 11.161 -5.186 -9.725 1.00 84.19 243 LEU A N 1
ATOM 1808 C CA . LEU A 1 243 ? 11.037 -5.397 -11.171 1.00 84.19 243 LEU A CA 1
ATOM 1809 C C . LEU A 1 243 ? 12.218 -6.189 -11.768 1.00 84.19 243 LEU A C 1
ATOM 1811 O O . LEU A 1 243 ? 12.011 -6.985 -12.683 1.00 84.19 243 LEU A O 1
ATOM 1815 N N . VAL A 1 244 ? 13.436 -6.057 -11.223 1.00 81.62 244 VAL A N 1
ATOM 1816 C CA . VAL A 1 244 ? 14.600 -6.869 -11.640 1.00 81.62 244 VAL A CA 1
ATOM 1817 C C . VAL A 1 244 ? 14.325 -8.362 -11.452 1.00 81.62 244 VAL A C 1
ATOM 1819 O O . VAL A 1 244 ? 14.672 -9.167 -12.318 1.00 81.62 244 VAL A O 1
ATOM 1822 N N . ILE A 1 245 ? 13.670 -8.737 -10.350 1.00 84.88 245 ILE A N 1
ATOM 1823 C CA . ILE A 1 245 ? 13.316 -10.129 -10.038 1.00 84.88 245 ILE A CA 1
ATOM 1824 C C . ILE A 1 245 ? 12.313 -10.649 -11.072 1.00 84.88 245 ILE A C 1
ATOM 1826 O O . ILE A 1 245 ? 12.488 -11.743 -11.610 1.00 84.88 245 ILE A O 1
ATOM 1830 N N . VAL A 1 246 ? 11.299 -9.842 -11.396 1.00 88.56 246 VAL A N 1
ATOM 1831 C CA . VAL A 1 246 ? 10.264 -10.189 -12.380 1.00 88.56 246 VAL A CA 1
ATOM 1832 C C . VAL A 1 246 ? 10.868 -10.377 -13.774 1.00 88.56 246 VAL A C 1
ATOM 1834 O O . VAL A 1 246 ? 10.642 -11.415 -14.393 1.00 88.56 246 VAL A O 1
ATOM 1837 N N . LEU A 1 247 ? 11.693 -9.441 -14.255 1.00 86.81 247 LEU A N 1
ATOM 1838 C CA . LEU A 1 247 ? 12.339 -9.549 -15.572 1.00 86.81 247 LEU A CA 1
ATOM 1839 C C . LEU A 1 247 ? 13.289 -10.746 -15.658 1.00 86.81 247 LEU A C 1
ATOM 1841 O O . LEU A 1 247 ? 13.246 -11.504 -16.628 1.00 86.81 247 LEU A O 1
ATOM 1845 N N . SER A 1 248 ? 14.096 -10.957 -14.616 1.00 85.19 248 SER A N 1
ATOM 1846 C CA . SER A 1 248 ? 15.048 -12.071 -14.562 1.00 85.19 248 SER A CA 1
ATOM 1847 C C . SER A 1 248 ? 14.340 -13.426 -14.580 1.00 85.19 248 SER A C 1
ATOM 1849 O O . SER A 1 248 ? 14.846 -14.372 -15.178 1.00 85.19 248 SER A O 1
ATOM 1851 N N . SER A 1 249 ? 13.141 -13.523 -13.988 1.00 84.50 249 SER A N 1
ATOM 1852 C CA . SER A 1 249 ? 12.360 -14.769 -13.948 1.00 84.50 249 SER A CA 1
ATOM 1853 C C . SER A 1 249 ? 11.947 -15.297 -15.327 1.00 84.50 249 SER A C 1
ATOM 1855 O O . SER A 1 249 ? 11.705 -16.493 -15.483 1.00 84.50 249 SER A O 1
ATOM 1857 N N . ILE A 1 250 ? 11.885 -14.415 -16.327 1.00 86.56 250 ILE A N 1
ATOM 1858 C CA . ILE A 1 250 ? 11.532 -14.747 -17.711 1.00 86.56 250 ILE A CA 1
ATOM 1859 C C . ILE A 1 250 ? 12.657 -14.436 -18.708 1.00 86.56 250 ILE A C 1
ATOM 1861 O O . ILE A 1 250 ? 12.438 -14.537 -19.915 1.00 86.56 250 ILE A O 1
ATOM 1865 N N . GLY A 1 251 ? 13.855 -14.101 -18.214 1.00 81.44 251 GLY A N 1
ATOM 1866 C CA . GLY A 1 251 ? 15.052 -13.870 -19.026 1.00 81.44 251 GLY A CA 1
ATOM 1867 C C . GLY A 1 251 ? 15.032 -12.581 -19.851 1.00 81.44 251 GLY A C 1
ATOM 1868 O O . GLY A 1 251 ? 15.660 -12.538 -20.907 1.00 81.44 251 GLY A O 1
ATOM 1869 N N . LEU A 1 252 ? 14.302 -11.550 -19.412 1.00 85.19 252 LEU A N 1
ATOM 1870 C CA . LEU A 1 252 ? 14.280 -10.249 -20.088 1.00 85.19 252 LEU A CA 1
ATOM 1871 C C . LEU A 1 252 ? 15.459 -9.353 -19.665 1.00 85.19 252 LEU A C 1
ATOM 1873 O O . LEU A 1 252 ? 15.913 -9.440 -18.520 1.00 85.19 252 LEU A O 1
ATOM 1877 N N . PRO A 1 253 ? 15.930 -8.458 -20.556 1.00 77.12 253 PRO A N 1
ATOM 1878 C CA . PRO A 1 253 ? 17.005 -7.517 -20.253 1.00 77.12 253 PRO A CA 1
ATOM 1879 C C . PRO A 1 253 ? 16.594 -6.535 -19.145 1.00 77.12 253 PRO A C 1
ATOM 1881 O O . PRO A 1 253 ? 15.597 -5.822 -19.243 1.00 77.12 253 PRO A O 1
ATOM 1884 N N . VAL A 1 254 ? 17.384 -6.488 -18.069 1.00 78.31 254 VAL A N 1
ATOM 1885 C CA . VAL A 1 254 ? 17.137 -5.617 -16.901 1.00 78.31 254 VAL A CA 1
ATOM 1886 C C . VAL A 1 254 ? 17.614 -4.176 -17.114 1.00 78.31 254 VAL A C 1
ATOM 1888 O O . VAL A 1 254 ? 17.204 -3.267 -16.398 1.00 78.31 254 VAL A O 1
ATOM 1891 N N . GLU A 1 255 ? 18.470 -3.955 -18.108 1.00 71.25 255 GLU A N 1
ATOM 1892 C CA . GLU A 1 255 ? 19.029 -2.646 -18.470 1.00 71.25 255 GLU A CA 1
ATOM 1893 C C . GLU A 1 255 ? 17.964 -1.651 -18.972 1.00 71.25 255 GLU A C 1
ATOM 1895 O O . GLU A 1 255 ? 18.063 -0.440 -18.729 1.00 71.25 255 GLU A O 1
ATOM 1900 N N . ASP A 1 256 ? 16.868 -2.164 -19.534 1.00 72.44 256 ASP A N 1
ATOM 1901 C CA . ASP A 1 256 ? 15.745 -1.366 -20.034 1.00 72.44 256 ASP A CA 1
ATOM 1902 C C . ASP A 1 256 ? 14.828 -0.807 -18.933 1.00 72.44 256 ASP A C 1
ATOM 1904 O O . ASP A 1 256 ? 13.982 0.051 -19.203 1.00 72.44 256 ASP A O 1
ATOM 1908 N N . ILE A 1 257 ? 15.023 -1.198 -17.663 1.00 75.88 257 ILE A N 1
ATOM 1909 C CA . ILE A 1 257 ? 14.329 -0.586 -16.510 1.00 75.88 257 ILE A CA 1
ATOM 1910 C C . ILE A 1 257 ? 14.603 0.926 -16.447 1.00 75.88 257 ILE A C 1
ATOM 1912 O O . ILE A 1 257 ? 13.743 1.706 -16.025 1.00 75.88 257 ILE A O 1
ATOM 1916 N N . SER A 1 258 ? 15.784 1.357 -16.900 1.00 70.31 258 SER A N 1
ATOM 1917 C CA . SER A 1 258 ? 16.194 2.766 -16.933 1.00 70.31 258 SER A CA 1
ATOM 1918 C C . SER A 1 258 ? 15.205 3.667 -17.689 1.00 70.31 258 SER A C 1
ATOM 1920 O O . SER A 1 258 ? 14.990 4.814 -17.293 1.00 70.31 258 SER A O 1
ATOM 1922 N N . ILE A 1 259 ? 14.527 3.137 -18.712 1.00 72.62 259 ILE A N 1
ATOM 1923 C CA . ILE A 1 259 ? 13.516 3.855 -19.503 1.00 72.62 259 ILE A CA 1
ATOM 1924 C C . ILE A 1 259 ? 12.265 4.146 -18.660 1.00 72.62 259 ILE A C 1
ATOM 1926 O O . ILE A 1 259 ? 11.647 5.205 -18.782 1.00 72.62 259 ILE A O 1
ATOM 1930 N N . ILE A 1 260 ? 11.904 3.225 -17.767 1.00 77.94 260 ILE A N 1
ATOM 1931 C CA . ILE A 1 260 ? 10.724 3.331 -16.903 1.00 77.94 260 ILE A CA 1
ATOM 1932 C C . ILE A 1 260 ? 10.987 4.278 -15.721 1.00 77.94 260 ILE A C 1
ATOM 1934 O O . ILE A 1 260 ? 10.071 4.965 -15.258 1.00 77.94 260 ILE A O 1
ATOM 1938 N N . PHE A 1 261 ? 12.242 4.383 -15.272 1.00 72.19 261 PHE A N 1
ATOM 1939 C CA . PHE A 1 261 ? 12.653 5.278 -14.184 1.00 72.19 261 PHE A CA 1
ATOM 1940 C C . PHE A 1 261 ? 12.187 6.726 -14.409 1.00 72.19 261 PHE A C 1
ATOM 1942 O O . PHE A 1 261 ? 11.732 7.392 -13.479 1.00 72.19 261 PHE A O 1
ATOM 1949 N N . ALA A 1 262 ? 12.216 7.191 -15.663 1.00 71.75 262 ALA A N 1
ATOM 1950 C CA . ALA A 1 262 ? 11.816 8.545 -16.047 1.00 71.75 262 ALA A CA 1
ATOM 1951 C C . ALA A 1 262 ? 10.351 8.891 -15.712 1.00 71.75 262 ALA A C 1
ATOM 1953 O O . ALA A 1 262 ? 10.008 10.068 -15.597 1.00 71.75 262 ALA A O 1
ATOM 1954 N N . VAL A 1 263 ? 9.481 7.889 -15.545 1.00 77.25 263 VAL A N 1
ATOM 1955 C CA . VAL A 1 263 ? 8.039 8.074 -15.297 1.00 77.25 263 VAL A CA 1
ATOM 1956 C C . VAL A 1 263 ? 7.557 7.450 -13.989 1.00 77.25 263 VAL A C 1
ATOM 1958 O O . VAL A 1 263 ? 6.422 7.704 -13.575 1.00 77.25 263 VAL A O 1
ATOM 1961 N N . ASP A 1 264 ? 8.411 6.689 -13.295 1.00 81.25 264 ASP A N 1
ATOM 1962 C CA . ASP A 1 264 ? 8.081 6.081 -11.998 1.00 81.25 264 ASP A CA 1
ATOM 1963 C C . ASP A 1 264 ? 7.753 7.132 -10.933 1.00 81.25 264 ASP A C 1
ATOM 1965 O O . ASP A 1 264 ? 6.928 6.886 -10.055 1.00 81.25 264 ASP A O 1
ATOM 1969 N N . TRP A 1 265 ? 8.297 8.347 -11.046 1.00 78.44 265 TRP A N 1
ATOM 1970 C CA . TRP A 1 265 ? 7.939 9.430 -10.133 1.00 78.44 265 TRP A CA 1
ATOM 1971 C C . TRP A 1 265 ? 6.420 9.695 -10.127 1.00 78.44 265 TRP A C 1
ATOM 1973 O O . TRP A 1 265 ? 5.854 9.934 -9.062 1.00 78.44 265 TRP A O 1
ATOM 1983 N N . LEU A 1 266 ? 5.727 9.609 -11.268 1.00 84.12 266 LEU A N 1
ATOM 1984 C CA . LEU A 1 266 ? 4.274 9.788 -11.322 1.00 84.12 266 LEU A CA 1
ATOM 1985 C C . LEU A 1 266 ? 3.545 8.490 -10.971 1.00 84.12 266 LEU A C 1
ATOM 1987 O O . LEU A 1 266 ? 2.624 8.489 -10.153 1.00 84.12 266 LEU A O 1
ATOM 1991 N N . LEU A 1 267 ? 3.953 7.380 -11.586 1.00 88.88 267 LEU A N 1
ATOM 1992 C CA . LEU A 1 267 ? 3.262 6.101 -11.434 1.00 88.88 267 LEU A CA 1
ATOM 1993 C C . LEU A 1 267 ? 3.348 5.585 -9.994 1.00 88.88 267 LEU A C 1
ATOM 1995 O O . LEU A 1 267 ? 2.343 5.135 -9.452 1.00 88.88 267 LEU A O 1
ATOM 1999 N N . GLY A 1 268 ? 4.494 5.743 -9.328 1.00 87.50 268 GLY A N 1
ATOM 2000 C CA . GLY A 1 268 ? 4.690 5.396 -7.918 1.00 87.50 268 GLY A CA 1
ATOM 2001 C C . GLY A 1 268 ? 3.696 6.058 -6.967 1.00 87.50 268 GLY A C 1
ATOM 2002 O O . GLY A 1 268 ? 3.235 5.429 -6.014 1.00 87.50 268 GLY A O 1
ATOM 2003 N N . ARG A 1 269 ? 3.280 7.290 -7.264 1.00 89.12 269 ARG A N 1
ATOM 2004 C CA . ARG A 1 269 ? 2.287 8.027 -6.469 1.00 89.12 269 ARG A CA 1
ATOM 2005 C C . ARG A 1 269 ? 0.898 7.428 -6.615 1.00 89.12 269 ARG A C 1
ATOM 2007 O O . ARG A 1 269 ? 0.229 7.177 -5.618 1.00 89.12 269 ARG A O 1
ATOM 2014 N N . LEU A 1 270 ? 0.493 7.142 -7.850 1.00 93.00 270 LEU A N 1
ATOM 2015 C CA . LEU A 1 270 ? -0.797 6.513 -8.134 1.00 93.00 270 LEU A CA 1
ATOM 2016 C C . LEU A 1 270 ? -0.876 5.105 -7.534 1.00 93.00 270 LEU A C 1
ATOM 2018 O O . LEU A 1 270 ? -1.907 4.742 -6.970 1.00 93.00 270 LEU A O 1
ATOM 2022 N N . ARG A 1 271 ? 0.228 4.346 -7.579 1.00 92.88 271 ARG A N 1
ATOM 2023 C CA . ARG A 1 271 ? 0.340 3.042 -6.912 1.00 92.88 271 ARG A CA 1
ATOM 2024 C C . ARG A 1 271 ? 0.096 3.151 -5.412 1.00 92.88 271 ARG A C 1
ATOM 2026 O O . ARG A 1 271 ? -0.735 2.417 -4.886 1.00 92.88 271 ARG A O 1
ATOM 2033 N N . ALA A 1 272 ? 0.763 4.091 -4.741 1.00 90.31 272 ALA A N 1
ATOM 2034 C CA . ALA A 1 272 ? 0.583 4.305 -3.307 1.00 90.31 272 ALA A CA 1
ATOM 2035 C C . ALA A 1 272 ? -0.884 4.615 -2.952 1.00 90.31 272 ALA A C 1
ATOM 2037 O O . ALA A 1 272 ? -1.410 4.066 -1.986 1.00 90.31 272 ALA A O 1
ATOM 2038 N N . CYS A 1 273 ? -1.576 5.427 -3.760 1.00 92.56 273 CYS A N 1
ATOM 2039 C CA . CYS A 1 273 ? -3.000 5.710 -3.556 1.00 92.56 273 CYS A CA 1
ATOM 2040 C C . CYS A 1 273 ? -3.874 4.461 -3.660 1.00 92.56 273 CYS A C 1
ATOM 2042 O O . CYS A 1 273 ? -4.744 4.256 -2.816 1.00 92.56 273 CYS A O 1
ATOM 2044 N N . VAL A 1 274 ? -3.660 3.639 -4.691 1.00 94.75 274 VAL A N 1
ATOM 2045 C CA . VAL A 1 274 ? -4.439 2.411 -4.888 1.00 94.75 274 VAL A CA 1
ATOM 2046 C C . VAL A 1 274 ? -4.195 1.423 -3.749 1.00 94.75 274 VAL A C 1
ATOM 2048 O O . VAL A 1 274 ? -5.167 0.887 -3.223 1.00 94.75 274 VAL A O 1
ATOM 2051 N N . ASN A 1 275 ? -2.945 1.258 -3.306 1.00 93.94 275 ASN A N 1
ATOM 2052 C CA . ASN A 1 275 ? -2.602 0.377 -2.185 1.00 93.94 275 ASN A CA 1
ATOM 2053 C C . ASN A 1 275 ? -3.323 0.804 -0.898 1.00 93.94 275 ASN A C 1
ATOM 2055 O O . ASN A 1 275 ? -4.011 -0.005 -0.287 1.00 93.94 275 ASN A O 1
ATOM 2059 N N . ILE A 1 276 ? -3.270 2.095 -0.543 1.00 93.62 276 ILE A N 1
ATOM 2060 C CA . ILE A 1 276 ? -3.961 2.624 0.648 1.00 93.62 276 ILE A CA 1
ATOM 2061 C C . ILE A 1 276 ? -5.475 2.412 0.564 1.00 93.62 276 ILE A C 1
ATOM 2063 O O . ILE A 1 276 ? -6.116 2.061 1.555 1.00 93.62 276 ILE A O 1
ATOM 2067 N N . CYS A 1 277 ? -6.074 2.634 -0.607 1.00 94.25 277 CYS A N 1
ATOM 2068 C CA . CYS A 1 277 ? -7.498 2.379 -0.809 1.00 94.25 277 CYS A CA 1
ATOM 2069 C C . CYS A 1 277 ? -7.833 0.885 -0.680 1.00 94.25 277 CYS A C 1
ATOM 2071 O O . CYS A 1 277 ? -8.869 0.547 -0.108 1.00 94.25 277 CYS A O 1
ATOM 2073 N N . GLY A 1 278 ? -6.957 0.003 -1.169 1.00 94.38 278 GLY A N 1
ATOM 2074 C CA . GLY A 1 278 ? -7.057 -1.443 -0.979 1.00 94.38 278 GLY A CA 1
ATOM 2075 C C . GLY A 1 278 ? -7.004 -1.827 0.500 1.00 94.38 278 GLY A C 1
ATOM 2076 O O . GLY A 1 278 ? -7.905 -2.514 0.976 1.00 94.38 278 GLY A O 1
ATOM 2077 N N . ASP A 1 279 ? -6.035 -1.295 1.251 1.00 94.12 279 ASP A N 1
ATOM 2078 C CA . ASP A 1 279 ? -5.888 -1.523 2.697 1.00 94.12 279 ASP A CA 1
ATOM 2079 C C . ASP A 1 279 ? -7.140 -1.084 3.463 1.00 94.12 279 ASP A C 1
ATOM 2081 O O . ASP A 1 279 ? -7.660 -1.793 4.329 1.00 94.12 279 ASP A O 1
ATOM 2085 N N . ALA A 1 280 ? -7.663 0.089 3.106 1.00 93.19 280 ALA A N 1
ATOM 2086 C CA . ALA A 1 280 ? -8.867 0.651 3.691 1.00 93.19 280 ALA A CA 1
ATOM 2087 C C . ALA A 1 280 ? -10.110 -0.210 3.420 1.00 93.19 280 ALA A C 1
ATOM 2089 O O . ALA A 1 280 ? -10.911 -0.446 4.330 1.00 93.19 280 ALA A O 1
ATOM 2090 N N . VAL A 1 281 ? -10.271 -0.708 2.191 1.00 92.75 281 VAL A N 1
ATOM 2091 C CA . VAL A 1 281 ? -11.350 -1.646 1.857 1.00 92.75 281 VAL A CA 1
ATOM 2092 C C . VAL A 1 281 ? -11.157 -2.982 2.566 1.00 92.75 281 VAL A C 1
ATOM 2094 O O . VAL A 1 281 ? -12.139 -3.524 3.064 1.00 92.75 281 VAL A O 1
ATOM 2097 N N . GLY A 1 282 ? -9.924 -3.472 2.703 1.00 91.94 282 GLY A N 1
ATOM 2098 C CA . GLY A 1 282 ? -9.604 -4.660 3.494 1.00 91.94 282 GLY A CA 1
ATOM 2099 C C . GLY A 1 282 ? -10.064 -4.529 4.947 1.00 91.94 282 GLY A C 1
ATOM 2100 O O . GLY A 1 282 ? -10.722 -5.427 5.468 1.00 91.94 282 GLY A O 1
ATOM 2101 N N . CYS A 1 283 ? -9.828 -3.375 5.581 1.00 91.69 283 CYS A N 1
ATOM 2102 C CA . CYS A 1 283 ? -10.333 -3.101 6.932 1.00 91.69 283 CYS A CA 1
ATOM 2103 C C . CYS A 1 283 ? -11.864 -3.179 6.996 1.00 91.69 283 CYS A C 1
ATOM 2105 O O . CYS A 1 283 ? -12.425 -3.829 7.879 1.00 91.69 283 CYS A O 1
ATOM 2107 N N . ALA A 1 284 ? -12.546 -2.533 6.045 1.00 89.38 284 ALA A N 1
ATOM 2108 C CA . ALA A 1 284 ? -14.003 -2.540 5.983 1.00 89.38 284 ALA A CA 1
ATOM 2109 C C . ALA A 1 284 ? -14.575 -3.939 5.701 1.00 89.38 284 ALA A C 1
ATOM 2111 O O . ALA A 1 284 ? -15.622 -4.293 6.237 1.00 89.38 284 ALA A O 1
ATOM 2112 N N . PHE A 1 285 ? -13.881 -4.733 4.886 1.00 89.94 285 PHE A N 1
ATOM 2113 C CA . PHE A 1 285 ? -14.234 -6.110 4.562 1.00 89.94 285 PHE A CA 1
ATOM 2114 C C . PHE A 1 285 ? -14.144 -7.010 5.797 1.00 89.94 285 PHE A C 1
ATOM 2116 O O . PHE A 1 285 ? -15.106 -7.701 6.126 1.00 89.94 285 PHE A O 1
ATOM 2123 N N . VAL A 1 286 ? -13.019 -6.953 6.519 1.00 89.94 286 VAL A N 1
ATOM 2124 C CA . VAL A 1 286 ? -12.808 -7.718 7.758 1.00 89.94 286 VAL A CA 1
ATOM 2125 C C . VAL A 1 286 ? -13.875 -7.370 8.794 1.00 89.94 286 VAL A C 1
ATOM 2127 O O . VAL A 1 286 ? -14.505 -8.268 9.350 1.00 89.94 286 VAL A O 1
ATOM 2130 N N . GLN A 1 287 ? -14.144 -6.078 8.995 1.00 87.50 287 GLN A N 1
ATOM 2131 C CA . GLN A 1 287 ? -15.195 -5.637 9.908 1.00 87.50 287 GLN A CA 1
ATOM 2132 C C . GLN A 1 287 ? -16.581 -6.137 9.481 1.00 87.50 287 GLN A C 1
ATOM 2134 O O . GLN A 1 287 ? -17.341 -6.603 10.322 1.00 87.50 287 GLN A O 1
ATOM 2139 N N . ALA A 1 288 ? -16.918 -6.077 8.191 1.00 84.69 288 ALA A N 1
ATOM 2140 C CA . ALA A 1 288 ? -18.219 -6.529 7.700 1.00 84.69 288 ALA A CA 1
ATOM 2141 C C . ALA A 1 288 ? -18.441 -8.042 7.882 1.00 84.69 288 ALA A C 1
ATOM 2143 O O . ALA A 1 288 ? -19.575 -8.467 8.092 1.00 84.69 288 ALA A O 1
ATOM 2144 N N . ILE A 1 289 ? -17.378 -8.852 7.819 1.00 84.62 289 ILE A N 1
ATOM 2145 C CA . ILE A 1 289 ? -17.458 -10.300 8.059 1.00 84.62 289 ILE A CA 1
ATOM 2146 C C . ILE A 1 289 ? -17.614 -10.617 9.545 1.00 84.62 289 ILE A C 1
ATOM 2148 O O . ILE A 1 289 ? -18.422 -11.473 9.902 1.00 84.62 289 ILE A O 1
ATOM 2152 N N . ILE A 1 290 ? -16.829 -9.962 10.404 1.00 83.88 290 ILE A N 1
ATOM 2153 C CA . ILE A 1 290 ? -16.812 -10.254 11.843 1.00 83.88 290 ILE A CA 1
ATOM 2154 C C . ILE A 1 290 ? -18.051 -9.662 12.530 1.00 83.88 290 ILE A C 1
ATOM 2156 O O . ILE A 1 290 ? -18.651 -10.303 13.391 1.00 83.88 290 ILE A O 1
ATOM 2160 N N . GLU A 1 291 ? -18.476 -8.468 12.117 1.00 77.75 291 GLU A N 1
ATOM 2161 C CA . GLU A 1 291 ? -19.604 -7.737 12.695 1.00 77.75 291 GLU A CA 1
ATOM 2162 C C . GLU A 1 291 ? -20.615 -7.318 11.606 1.00 77.75 291 GLU A C 1
ATOM 2164 O O . GLU A 1 291 ? -20.753 -6.134 11.279 1.00 77.75 291 GLU A O 1
ATOM 2169 N N . PRO A 1 292 ? -21.396 -8.265 11.052 1.00 60.41 292 PRO A N 1
ATOM 2170 C CA . PRO A 1 292 ? -22.314 -7.998 9.938 1.00 60.41 292 PRO A CA 1
ATOM 2171 C C . PRO A 1 292 ? -23.445 -7.005 10.268 1.00 60.41 292 PRO A C 1
ATOM 2173 O O . PRO A 1 292 ? -24.044 -6.432 9.360 1.00 60.41 292 PRO A O 1
ATOM 2176 N N . ASN A 1 293 ? -23.713 -6.761 11.557 1.00 51.12 293 ASN A N 1
ATOM 2177 C CA . ASN A 1 293 ? -24.706 -5.796 12.045 1.00 51.12 293 ASN A CA 1
ATOM 2178 C C . ASN A 1 293 ? -24.083 -4.499 12.591 1.00 51.12 293 ASN A C 1
ATOM 2180 O O . ASN A 1 293 ? -24.779 -3.730 13.256 1.00 51.12 293 ASN A O 1
ATOM 2184 N N . TYR A 1 294 ? -22.792 -4.241 12.350 1.00 50.50 294 TYR A N 1
ATOM 2185 C CA . TYR A 1 294 ? -22.150 -3.023 12.835 1.00 50.50 294 TYR A CA 1
ATOM 2186 C C . TYR A 1 294 ? -22.734 -1.787 12.143 1.00 50.50 294 TYR A C 1
ATOM 2188 O O . TYR A 1 294 ? -22.425 -1.451 10.990 1.00 50.50 294 TYR A O 1
ATOM 2196 N N . LEU A 1 295 ? -23.596 -1.083 12.873 1.00 41.72 295 LEU A N 1
ATOM 2197 C CA . LEU A 1 295 ? -23.939 0.293 12.570 1.00 41.72 295 LEU A CA 1
ATOM 2198 C C . LEU A 1 295 ? -22.681 1.114 12.869 1.00 41.72 295 LEU A C 1
ATOM 2200 O O . LEU A 1 295 ? -22.232 1.107 14.015 1.00 41.72 295 LEU A O 1
ATOM 2204 N N . PRO A 1 296 ? -22.072 1.790 11.875 1.00 39.03 296 PRO A N 1
ATOM 2205 C CA . PRO A 1 296 ? -20.977 2.695 12.170 1.00 39.03 296 PRO A CA 1
ATOM 2206 C C . PRO A 1 296 ? -21.477 3.671 13.230 1.00 39.03 296 PRO A C 1
ATOM 2208 O O . PRO A 1 296 ? -22.592 4.178 13.104 1.00 39.03 296 PRO A O 1
ATOM 2211 N N . ASN A 1 297 ? -20.684 3.907 14.272 1.00 36.38 297 ASN A N 1
ATOM 2212 C CA . ASN A 1 297 ? -20.890 5.038 15.164 1.00 36.38 297 ASN A CA 1
ATOM 2213 C C . ASN A 1 297 ? -20.925 6.303 14.296 1.00 36.38 297 ASN A C 1
ATOM 2215 O O . ASN A 1 297 ? -19.894 6.896 14.004 1.00 36.38 297 ASN A O 1
ATOM 2219 N N . ILE A 1 298 ? -22.119 6.717 13.865 1.00 32.56 298 ILE A N 1
ATOM 2220 C CA . ILE A 1 298 ? -22.349 8.022 13.228 1.00 32.56 298 ILE A CA 1
ATOM 2221 C C . ILE A 1 298 ? -22.106 9.141 14.262 1.00 32.56 298 ILE A C 1
ATOM 2223 O O . ILE A 1 298 ? -22.009 10.310 13.914 1.00 32.56 298 ILE A O 1
ATOM 2227 N N . TYR A 1 299 ? -21.911 8.774 15.529 1.00 31.80 299 TYR A N 1
ATOM 2228 C CA . TYR A 1 299 ? -21.503 9.656 16.601 1.00 31.80 299 TYR A CA 1
ATOM 2229 C C . TYR A 1 299 ? -20.210 9.149 17.235 1.00 31.80 299 TYR A C 1
ATOM 2231 O O . TYR A 1 299 ? -20.218 8.285 18.108 1.00 31.80 299 TYR A O 1
ATOM 2239 N N . HIS A 1 300 ? -19.079 9.723 16.823 1.00 31.50 300 HIS A N 1
ATOM 2240 C CA . HIS A 1 300 ? -17.964 9.830 17.750 1.00 31.50 300 HIS A CA 1
ATOM 2241 C C . HIS A 1 300 ? -18.395 10.793 18.875 1.00 31.50 300 HIS A C 1
ATOM 2243 O O . HIS A 1 300 ? -18.784 11.923 18.575 1.00 31.50 300 HIS A O 1
ATOM 2249 N N . PRO A 1 301 ? -18.278 10.422 20.163 1.00 35.34 301 PRO A N 1
ATOM 2250 C CA . PRO A 1 301 ? -18.637 11.282 21.301 1.00 35.34 301 PRO A CA 1
ATOM 2251 C C . PRO A 1 301 ? -17.789 12.565 21.435 1.00 35.34 301 PRO A C 1
ATOM 2253 O O . PRO A 1 301 ? -17.917 13.278 22.420 1.00 35.34 301 PRO A O 1
ATOM 2256 N N . LYS A 1 302 ? -16.910 12.872 20.470 1.00 36.88 302 LYS A N 1
ATOM 2257 C CA . LYS A 1 302 ? -16.109 14.107 20.435 1.00 36.88 302 LYS A CA 1
ATOM 2258 C C . LYS A 1 302 ? -16.728 15.220 19.582 1.00 36.88 302 LYS A C 1
ATOM 2260 O O . LYS A 1 302 ? -16.307 16.360 19.732 1.00 36.88 302 LYS A O 1
ATOM 2265 N N . ASP A 1 303 ? -17.711 14.902 18.737 1.00 31.09 303 ASP A N 1
ATOM 2266 C CA . ASP A 1 303 ? -18.394 15.888 17.880 1.00 31.09 303 ASP A CA 1
ATOM 2267 C C . ASP A 1 303 ? -19.769 16.306 18.434 1.00 31.09 303 ASP A C 1
ATOM 2269 O O . ASP A 1 303 ? -20.405 17.224 17.921 1.00 31.09 303 ASP A O 1
ATOM 2273 N N . VAL A 1 304 ? -20.214 15.667 19.520 1.00 35.97 304 VAL A N 1
ATOM 2274 C CA . VAL A 1 304 ? -21.280 16.171 20.387 1.00 35.97 304 VAL A CA 1
ATOM 2275 C C . VAL A 1 304 ? -20.566 16.692 21.617 1.00 35.97 304 VAL A C 1
ATOM 2277 O O . VAL A 1 304 ? -20.010 15.902 22.376 1.00 35.97 304 VAL A O 1
ATOM 2280 N N . ALA A 1 305 ? -20.532 18.010 21.803 1.00 30.00 305 ALA A N 1
ATOM 2281 C CA . ALA A 1 305 ? -20.241 18.547 23.120 1.00 30.00 305 ALA A CA 1
ATOM 2282 C C . ALA A 1 305 ? -21.249 17.898 24.078 1.00 30.00 305 ALA A C 1
ATOM 2284 O O . ALA A 1 305 ? -22.443 18.179 23.993 1.00 30.00 305 ALA A O 1
ATOM 2285 N N . LEU A 1 306 ? -20.794 16.962 24.916 1.00 34.22 306 LEU A N 1
ATOM 2286 C CA . LEU A 1 306 ? -21.570 16.560 26.079 1.00 34.22 306 LEU A CA 1
ATOM 2287 C C . LEU A 1 306 ? -21.799 17.863 26.855 1.00 34.22 306 LEU A C 1
ATOM 2289 O O . LEU A 1 306 ? -20.803 18.508 27.201 1.00 34.22 306 LEU A O 1
ATOM 2293 N N . PRO A 1 307 ? -23.053 18.296 27.084 1.00 31.80 307 PRO A N 1
ATOM 2294 C CA . PRO A 1 307 ? -23.277 19.343 28.063 1.00 31.80 307 PRO A CA 1
ATOM 2295 C C . PRO A 1 307 ? -22.610 18.875 29.359 1.00 31.80 307 PRO A C 1
ATOM 2297 O O . PRO A 1 307 ? -22.668 17.680 29.677 1.00 31.80 307 PRO A O 1
ATOM 2300 N N .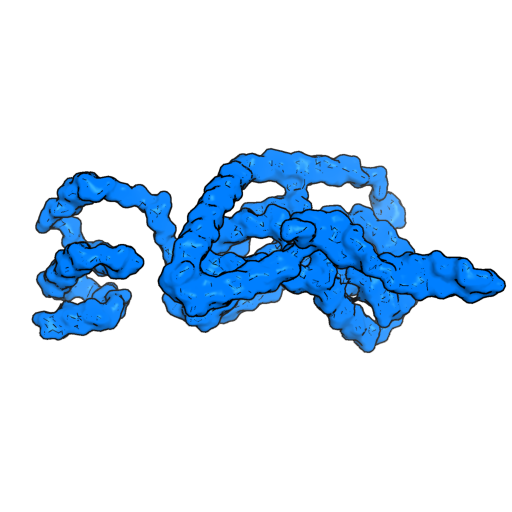 ASN A 1 308 ? -21.928 19.778 30.071 1.00 31.28 308 ASN A N 1
ATOM 2301 C CA . ASN A 1 308 ? -21.377 19.450 31.384 1.00 31.28 308 ASN A CA 1
ATOM 2302 C C . ASN A 1 308 ? -22.461 18.761 32.214 1.00 31.28 308 ASN A C 1
ATOM 2304 O O . ASN A 1 308 ? -23.638 19.077 32.077 1.00 31.28 308 ASN A O 1
ATOM 2308 N N . ILE A 1 309 ? -22.089 17.833 33.092 1.00 35.91 309 ILE A N 1
ATOM 2309 C CA . ILE A 1 309 ? -23.058 17.116 33.938 1.00 35.91 309 ILE A CA 1
ATOM 2310 C C . ILE A 1 309 ? -23.916 18.103 34.771 1.00 35.91 309 ILE A C 1
ATOM 2312 O O . ILE A 1 309 ? -25.065 17.803 35.085 1.00 35.91 309 ILE A O 1
ATOM 2316 N N . GLU A 1 310 ? -23.415 19.318 35.018 1.00 34.56 310 GLU A N 1
ATOM 2317 C CA . GLU A 1 310 ? -24.174 20.434 35.604 1.00 34.56 310 GLU A CA 1
ATOM 2318 C C . GLU A 1 310 ? -25.134 21.132 34.610 1.00 34.56 310 GLU A C 1
ATOM 2320 O O . GLU A 1 310 ? -26.257 21.455 34.989 1.00 34.56 310 GLU A O 1
ATOM 2325 N N . ASP A 1 311 ? -24.769 21.273 33.329 1.00 32.66 311 ASP A N 1
ATOM 2326 C CA . ASP A 1 311 ? -25.647 21.791 32.257 1.00 32.66 311 ASP A CA 1
ATOM 2327 C C . ASP A 1 311 ? -26.705 20.763 31.813 1.00 32.66 311 ASP A C 1
ATOM 2329 O O . ASP A 1 311 ? -27.791 21.113 31.348 1.00 32.66 311 ASP A O 1
ATOM 2333 N N . ALA A 1 312 ? -26.415 19.474 31.995 1.00 33.00 312 ALA A N 1
ATOM 2334 C CA . ALA A 1 312 ? -27.363 18.380 31.846 1.00 33.00 312 ALA A CA 1
ATOM 2335 C C . ALA A 1 312 ? -28.541 18.555 32.815 1.00 33.00 312 ALA A C 1
ATOM 2337 O O . ALA A 1 312 ? -29.690 18.395 32.410 1.00 33.00 312 ALA A O 1
ATOM 2338 N N . GLY A 1 313 ? -28.285 18.978 34.057 1.00 32.91 313 GLY A N 1
ATOM 2339 C CA . GLY A 1 313 ? -29.330 19.266 35.044 1.00 32.91 313 GLY A CA 1
ATOM 2340 C C . GLY A 1 313 ? -30.378 20.284 34.572 1.00 32.91 313 GLY A C 1
ATOM 2341 O O . GLY A 1 313 ? -31.518 20.226 35.025 1.00 32.91 313 GLY A O 1
ATOM 2342 N N . TYR A 1 314 ? -30.034 21.154 33.616 1.00 29.94 314 TYR A N 1
ATOM 2343 C CA . TYR A 1 314 ? -30.946 22.154 33.051 1.00 29.94 314 TYR A CA 1
ATOM 2344 C C . TYR A 1 314 ? -31.790 21.633 31.870 1.00 29.94 314 TYR A C 1
ATOM 2346 O O . TYR A 1 314 ? -32.855 22.180 31.601 1.00 29.94 314 TYR A O 1
ATOM 2354 N N . PHE A 1 315 ? -31.361 20.556 31.198 1.00 29.52 315 PHE A N 1
ATOM 2355 C CA . PHE A 1 315 ? -32.149 19.848 30.171 1.00 29.52 315 PHE A CA 1
ATOM 2356 C C . PHE A 1 315 ? -33.010 18.707 30.742 1.00 29.52 315 PHE A C 1
ATOM 2358 O O . PHE A 1 315 ? -33.854 18.164 30.033 1.00 29.52 315 PHE A O 1
ATOM 2365 N N . TYR A 1 316 ? -32.807 18.341 32.012 1.00 37.88 316 TYR A N 1
ATOM 2366 C CA . TYR A 1 316 ? -33.517 17.256 32.698 1.00 37.88 316 TYR A CA 1
ATOM 2367 C C . TYR A 1 316 ? -34.588 17.764 33.680 1.00 37.88 316 TYR A C 1
ATOM 2369 O O . TYR A 1 316 ? -34.809 17.149 34.725 1.00 37.88 316 TYR A O 1
ATOM 2377 N N . SER A 1 317 ? -35.285 18.860 33.348 1.00 30.44 317 SER A N 1
ATOM 2378 C CA . SER A 1 317 ? -36.598 19.111 33.948 1.00 30.44 317 SER A CA 1
ATOM 2379 C C . SER A 1 317 ? -37.604 18.126 33.342 1.00 30.44 317 SER A C 1
ATOM 2381 O O . SER A 1 317 ? -37.628 17.850 32.143 1.00 30.44 317 SER A O 1
ATOM 2383 N N . THR A 1 318 ? -38.393 17.510 34.207 1.00 35.66 318 THR A N 1
ATOM 2384 C CA . THR A 1 318 ? -39.219 16.320 33.976 1.00 35.66 318 THR A CA 1
ATOM 2385 C C . THR A 1 318 ? -40.445 16.529 33.071 1.00 35.66 318 THR A C 1
ATOM 2387 O O . THR A 1 318 ? -41.433 15.821 33.230 1.00 35.66 318 THR A O 1
ATOM 2390 N N . GLU A 1 319 ? -40.412 17.452 32.106 1.00 36.09 319 GLU A N 1
ATOM 2391 C CA . GLU A 1 319 ? -41.589 17.787 31.283 1.00 36.09 319 GLU A CA 1
ATOM 2392 C C . GLU A 1 319 ? -41.390 17.695 29.754 1.00 36.09 319 GLU A C 1
ATOM 2394 O O . GLU A 1 319 ? -42.387 17.632 29.040 1.00 36.09 319 GLU A O 1
ATOM 2399 N N . GLU A 1 320 ? -40.167 17.551 29.218 1.00 38.62 320 GLU A N 1
ATOM 2400 C CA . GLU A 1 320 ? -39.934 17.574 27.751 1.00 38.62 320 GLU A CA 1
ATOM 2401 C C . GLU A 1 320 ? -39.143 16.382 27.169 1.00 38.62 320 GLU A C 1
ATOM 2403 O O . GLU A 1 320 ? -38.456 16.499 26.152 1.00 38.62 320 GLU A O 1
ATOM 2408 N N . VAL A 1 321 ? -39.260 15.178 27.739 1.00 44.75 321 VAL A N 1
ATOM 2409 C CA . VAL A 1 321 ? -38.784 13.974 27.028 1.00 44.75 321 VAL A CA 1
ATOM 2410 C C . VAL A 1 321 ? -39.891 13.452 26.104 1.00 44.75 321 VAL A C 1
ATOM 2412 O O . VAL A 1 321 ? -40.776 12.694 26.518 1.00 44.75 321 VAL A O 1
ATOM 2415 N N . ASP A 1 322 ? -39.844 13.890 24.842 1.00 48.66 322 ASP A N 1
ATOM 2416 C CA . ASP A 1 322 ? -40.703 13.395 23.761 1.00 48.66 322 ASP A CA 1
ATOM 2417 C C . ASP A 1 322 ? -40.424 11.904 23.477 1.00 48.66 322 ASP A C 1
ATOM 2419 O O . ASP A 1 322 ? -39.269 11.465 23.392 1.00 48.66 322 ASP A O 1
ATOM 2423 N N . SER A 1 323 ? -41.502 11.137 23.293 1.00 47.56 323 SER A N 1
ATOM 2424 C CA . SER A 1 323 ? -41.553 9.708 22.933 1.00 47.56 323 SER A CA 1
ATOM 2425 C C . SER A 1 323 ? -40.563 9.316 21.822 1.00 47.56 323 SER A C 1
ATOM 2427 O O . SER A 1 323 ? -40.000 8.218 21.817 1.00 47.56 323 SER A O 1
ATOM 2429 N N . THR A 1 324 ? -40.273 10.245 20.908 1.00 49.31 324 THR A N 1
ATOM 2430 C CA . THR A 1 324 ? -39.344 10.075 19.786 1.00 49.31 324 THR A CA 1
ATOM 2431 C C . THR A 1 324 ? -37.875 9.945 20.210 1.00 49.31 324 THR A C 1
ATOM 2433 O O . THR A 1 324 ? -37.099 9.263 19.531 1.00 49.31 324 THR A O 1
ATOM 2436 N N . ASN A 1 325 ? -37.470 10.592 21.308 1.00 52.84 325 ASN A N 1
ATOM 2437 C CA . ASN A 1 325 ? -36.071 10.686 21.734 1.00 52.84 325 ASN A CA 1
ATOM 2438 C C . ASN A 1 325 ? -35.708 9.714 22.865 1.00 52.84 325 ASN A C 1
ATOM 2440 O O . ASN A 1 325 ? -34.531 9.376 22.994 1.00 52.84 325 ASN A O 1
ATOM 2444 N N . VAL A 1 326 ? -36.689 9.183 23.606 1.00 57.72 326 VAL A N 1
ATOM 2445 C CA . VAL A 1 326 ? -36.461 8.214 24.698 1.00 57.72 326 VAL A CA 1
ATOM 2446 C C . VAL A 1 326 ? -35.652 7.003 24.215 1.00 57.72 326 VAL A C 1
ATOM 2448 O O . VAL A 1 326 ? -34.635 6.666 24.815 1.00 57.72 326 VAL A O 1
ATOM 2451 N N . CYS A 1 327 ? -36.015 6.389 23.081 1.00 55.03 327 CYS A N 1
ATOM 2452 C CA . CYS A 1 327 ? -35.287 5.225 22.556 1.00 55.03 327 CYS A CA 1
ATOM 2453 C C . CYS A 1 327 ? -33.823 5.535 22.195 1.00 55.03 327 CYS A C 1
ATOM 2455 O O . CYS A 1 327 ? -32.954 4.680 22.363 1.00 55.03 327 CYS A O 1
ATOM 2457 N N . LYS A 1 328 ? -33.533 6.758 21.725 1.00 54.41 328 LYS A N 1
ATOM 2458 C CA . LYS A 1 328 ? -32.161 7.192 21.412 1.00 54.41 328 LYS A CA 1
ATOM 2459 C C . LYS A 1 328 ? -31.343 7.384 22.684 1.00 54.41 328 LYS A C 1
ATOM 2461 O O . LYS A 1 328 ? -30.195 6.959 22.743 1.00 54.41 328 LYS A O 1
ATOM 2466 N N . ILE A 1 329 ? -31.946 7.993 23.702 1.00 55.16 329 ILE A N 1
ATOM 2467 C CA . ILE A 1 329 ? -31.307 8.232 24.999 1.00 55.16 329 ILE A CA 1
ATOM 2468 C C . ILE A 1 329 ? -30.989 6.896 25.681 1.00 55.16 329 ILE A C 1
ATOM 2470 O O . ILE A 1 329 ? -29.883 6.716 26.181 1.00 55.16 329 ILE A O 1
ATOM 2474 N N . VAL A 1 330 ? -31.901 5.922 25.609 1.00 57.69 330 VAL A N 1
ATOM 2475 C CA . VAL A 1 330 ? -31.695 4.566 26.145 1.00 57.69 330 VAL A CA 1
ATOM 2476 C C . VAL A 1 330 ? -30.533 3.861 25.446 1.00 57.69 330 VAL A C 1
ATOM 2478 O O . VAL A 1 330 ? -29.678 3.285 26.117 1.00 57.69 330 VAL A O 1
ATOM 2481 N N . GLN A 1 331 ? -30.451 3.947 24.112 1.00 53.56 331 GLN A N 1
ATOM 2482 C CA . GLN A 1 331 ? -29.310 3.406 23.367 1.00 53.56 331 GLN A CA 1
ATOM 2483 C C . GLN A 1 331 ? -27.992 4.049 23.815 1.00 53.56 331 GLN A C 1
ATOM 2485 O O . GLN A 1 331 ? -27.015 3.342 24.047 1.00 53.56 331 GLN A O 1
ATOM 2490 N N . ILE A 1 332 ? -27.966 5.370 24.000 1.00 51.12 332 ILE A N 1
ATOM 2491 C CA . ILE A 1 332 ? -26.769 6.098 24.442 1.00 51.12 332 ILE A CA 1
ATOM 2492 C C . ILE A 1 332 ? -26.376 5.717 25.879 1.00 51.12 332 ILE A C 1
ATOM 2494 O O . ILE A 1 332 ? -25.195 5.481 26.142 1.00 51.12 332 ILE A O 1
ATOM 2498 N N . ALA A 1 333 ? -27.340 5.612 26.796 1.00 56.44 333 ALA A N 1
ATOM 2499 C CA . ALA A 1 333 ? -27.115 5.233 28.192 1.00 56.44 333 ALA A CA 1
ATOM 2500 C C . ALA A 1 333 ? -26.508 3.826 28.314 1.00 56.44 333 ALA A C 1
ATOM 2502 O O . ALA A 1 333 ? -25.579 3.602 29.095 1.00 56.44 333 ALA A O 1
ATOM 2503 N N . TYR A 1 334 ? -27.004 2.890 27.501 1.00 53.84 334 TYR A N 1
ATOM 2504 C CA . TYR A 1 334 ? -26.528 1.511 27.475 1.00 53.84 334 TYR A CA 1
ATOM 2505 C C . TYR A 1 334 ? -25.151 1.363 26.833 1.00 53.84 334 TYR A C 1
ATOM 2507 O O . TYR A 1 334 ? -24.302 0.667 27.385 1.00 53.84 334 TYR A O 1
ATOM 2515 N N . LEU A 1 335 ? -24.897 2.063 25.724 1.00 48.97 335 LEU A N 1
ATOM 2516 C CA . LEU A 1 335 ? -23.599 2.040 25.043 1.00 48.97 335 LEU A CA 1
ATOM 2517 C C . LEU A 1 335 ? -22.457 2.596 25.910 1.00 48.97 335 LEU A C 1
ATOM 2519 O O . LEU A 1 335 ? -21.309 2.211 25.714 1.00 48.97 335 LEU A O 1
ATOM 2523 N N . ASN A 1 336 ? -22.765 3.470 26.872 1.00 46.31 336 ASN A N 1
ATOM 2524 C CA . ASN A 1 336 ? -21.778 4.108 27.749 1.00 46.31 336 ASN A CA 1
ATOM 2525 C C . ASN A 1 336 ? -21.801 3.590 29.200 1.00 46.31 336 ASN A C 1
ATOM 2527 O O . ASN A 1 336 ? -21.104 4.129 30.053 1.00 46.31 336 ASN A O 1
ATOM 2531 N N . ASN A 1 337 ? -22.571 2.534 29.484 1.00 51.41 337 ASN A N 1
ATOM 2532 C CA . ASN A 1 337 ? -22.626 1.868 30.789 1.00 51.41 337 ASN A CA 1
ATOM 2533 C C . ASN A 1 337 ? -22.992 2.781 31.986 1.00 51.41 337 ASN A C 1
ATOM 2535 O O . ASN A 1 337 ? -22.536 2.565 33.108 1.00 51.41 337 ASN A O 1
ATOM 2539 N N . PHE A 1 338 ? -23.839 3.792 31.768 1.00 59.09 338 PHE A N 1
ATOM 2540 C CA . PHE A 1 338 ? -24.303 4.697 32.827 1.00 59.09 338 PHE A CA 1
ATOM 2541 C C . PHE A 1 338 ? -25.438 4.065 33.651 1.00 59.09 338 PHE A C 1
ATOM 2543 O O . PHE A 1 338 ? -26.608 4.264 33.331 1.00 59.09 338 PHE A O 1
ATOM 2550 N N . GLU A 1 339 ? -25.116 3.317 34.710 1.00 53.62 339 GLU A N 1
ATOM 2551 C CA . GLU A 1 339 ? -26.108 2.563 35.508 1.00 53.62 339 GLU A CA 1
ATOM 2552 C C . GLU A 1 339 ? -27.273 3.416 36.046 1.00 53.62 339 GLU A C 1
ATOM 2554 O O . GLU A 1 339 ? -28.432 3.027 35.928 1.00 53.62 339 GLU A O 1
ATOM 2559 N N . GLU A 1 340 ? -27.005 4.626 36.541 1.00 50.81 340 GLU A N 1
ATOM 2560 C CA . GLU A 1 340 ? -28.055 5.508 37.076 1.00 50.81 340 GLU A CA 1
ATOM 2561 C C . GLU A 1 340 ? -29.013 6.029 35.985 1.00 50.81 340 GLU A C 1
ATOM 2563 O O . GLU A 1 340 ? -30.211 6.218 36.210 1.00 50.81 340 GLU A O 1
ATOM 2568 N N . LEU A 1 341 ? -28.492 6.226 34.770 1.00 52.62 341 LEU A N 1
ATOM 2569 C CA . LEU A 1 341 ? -29.265 6.696 33.623 1.00 52.62 341 LEU A CA 1
ATOM 2570 C C . LEU A 1 341 ? -30.086 5.557 33.002 1.00 52.62 341 LEU A C 1
ATOM 2572 O O . LEU A 1 341 ? -31.197 5.796 32.527 1.00 52.62 341 LEU A O 1
ATOM 2576 N N . LYS A 1 342 ? -29.563 4.322 33.036 1.00 58.22 342 LYS A N 1
ATOM 2577 C CA . LYS A 1 342 ? -30.268 3.119 32.572 1.00 58.22 342 LYS A CA 1
ATOM 2578 C C . LYS A 1 342 ? -31.575 2.923 33.334 1.00 58.22 342 LYS A C 1
ATOM 2580 O O . LYS A 1 342 ? -32.612 2.777 32.694 1.00 58.22 342 LYS A O 1
ATOM 2585 N N . GLU A 1 343 ? -31.547 2.985 34.664 1.00 59.97 343 GLU A N 1
ATOM 2586 C CA . GLU A 1 343 ? -32.742 2.765 35.493 1.00 59.97 343 GLU A CA 1
ATOM 2587 C C . GLU A 1 343 ? -33.811 3.850 35.287 1.00 59.97 343 GLU A C 1
ATOM 2589 O O . GLU A 1 343 ? -34.977 3.533 35.044 1.00 59.97 343 GLU A O 1
ATOM 2594 N N . LYS A 1 344 ? -33.422 5.132 35.242 1.00 57.84 344 LYS A N 1
ATOM 2595 C CA . LYS A 1 344 ? -34.366 6.230 34.949 1.00 57.84 344 LYS A CA 1
ATOM 2596 C C . LYS A 1 344 ? -34.996 6.108 33.558 1.00 57.84 344 LYS A C 1
ATOM 2598 O O . LYS A 1 344 ? -36.197 6.319 33.396 1.00 57.84 344 LYS A O 1
ATOM 2603 N N . CYS A 1 345 ? -34.206 5.747 32.545 1.00 61.50 345 CYS A N 1
ATOM 2604 C CA . CYS A 1 345 ? -34.709 5.593 31.180 1.00 61.50 345 CYS A CA 1
ATOM 2605 C C . CYS A 1 345 ? -35.618 4.365 31.017 1.00 61.50 345 CYS A C 1
ATOM 2607 O O . CYS A 1 345 ? -36.579 4.425 30.249 1.00 61.50 345 CYS A O 1
ATOM 2609 N N . LYS A 1 346 ? -35.349 3.269 31.743 1.00 66.56 346 LYS A N 1
ATOM 2610 C CA . LYS A 1 346 ? -36.236 2.095 31.794 1.00 66.56 346 LYS A CA 1
ATOM 2611 C C . LYS A 1 346 ? -37.616 2.463 32.333 1.00 66.56 346 LYS A C 1
ATOM 2613 O O . LYS A 1 346 ? -38.615 2.088 31.728 1.00 66.56 346 LYS A O 1
ATOM 2618 N N . GLN A 1 347 ? -37.674 3.238 33.414 1.00 63.88 347 GLN A N 1
ATOM 2619 C CA . GLN A 1 347 ? -38.940 3.639 34.028 1.00 63.88 347 GLN A CA 1
ATOM 2620 C C . GLN A 1 347 ? -39.792 4.501 33.081 1.00 63.88 347 GLN A C 1
ATOM 2622 O O . GLN A 1 347 ? -40.975 4.228 32.892 1.00 63.88 347 GLN A O 1
ATOM 2627 N N . ILE A 1 348 ? -39.164 5.444 32.368 1.00 63.69 348 ILE A N 1
ATOM 2628 C CA . ILE A 1 348 ? -39.835 6.268 31.347 1.00 63.69 348 ILE A CA 1
ATOM 2629 C C . ILE A 1 348 ? -40.333 5.418 30.163 1.00 63.69 348 ILE A C 1
ATOM 2631 O O . ILE A 1 348 ? -41.418 5.667 29.636 1.00 63.69 348 ILE A O 1
ATOM 2635 N N . LEU A 1 349 ? -39.564 4.409 29.728 1.00 65.94 349 LEU A N 1
ATOM 2636 C CA . LEU A 1 349 ? -39.982 3.494 28.658 1.00 65.94 349 LEU A CA 1
ATOM 2637 C C . LEU A 1 349 ? -41.206 2.658 29.043 1.00 65.94 349 LEU A C 1
ATOM 2639 O O . LEU A 1 349 ? -42.045 2.405 28.182 1.00 65.94 349 LEU A O 1
ATOM 2643 N N . ILE A 1 350 ? -41.303 2.232 30.305 1.00 69.44 350 ILE A N 1
ATOM 2644 C CA . ILE A 1 350 ? -42.459 1.491 30.824 1.00 69.44 350 ILE A CA 1
ATOM 2645 C C . ILE A 1 350 ? -43.688 2.410 30.872 1.00 69.44 350 ILE A C 1
ATOM 2647 O O . ILE A 1 350 ? -44.743 2.039 30.361 1.00 69.44 350 ILE A O 1
ATOM 2651 N N . GLU A 1 351 ? -43.542 3.628 31.401 1.00 66.94 351 GLU A N 1
ATOM 2652 C CA . GLU A 1 351 ? -44.643 4.595 31.530 1.00 66.94 351 GLU A CA 1
ATOM 2653 C C . GLU A 1 351 ? -45.186 5.078 30.176 1.00 66.94 351 GLU A C 1
ATOM 2655 O O . GLU A 1 351 ? -46.398 5.193 30.006 1.00 66.94 351 GLU A O 1
ATOM 2660 N N . LYS A 1 352 ? -44.312 5.315 29.187 1.00 66.00 352 LYS A N 1
ATOM 2661 C CA . LYS A 1 352 ? -44.690 5.853 27.865 1.00 66.00 352 LYS A CA 1
ATOM 2662 C C . LYS A 1 352 ? -44.771 4.805 26.750 1.00 66.00 352 LYS A C 1
ATOM 2664 O O . LYS A 1 352 ? -44.846 5.155 25.573 1.00 66.00 352 LYS A O 1
ATOM 2669 N N . LYS A 1 353 ? -44.781 3.510 27.082 1.00 68.19 353 LYS A N 1
ATOM 2670 C CA . LYS A 1 353 ? -44.794 2.389 26.117 1.00 68.19 353 LYS A CA 1
ATOM 2671 C C . LYS A 1 353 ? -45.903 2.487 25.059 1.00 68.19 353 LYS A C 1
ATOM 2673 O O . LYS A 1 353 ? -45.692 2.070 23.923 1.00 68.19 353 LYS A O 1
ATOM 2678 N N . SER A 1 354 ? -47.072 3.024 25.415 1.00 64.56 354 SER A N 1
ATOM 2679 C CA . SER A 1 354 ? -48.224 3.203 24.514 1.00 64.56 354 SER A CA 1
ATOM 2680 C C . SER A 1 354 ? -48.073 4.363 23.521 1.00 64.56 354 SER A C 1
ATOM 2682 O O . SER A 1 354 ? -48.763 4.374 22.504 1.00 64.56 354 SER A O 1
ATOM 2684 N N . GLU A 1 355 ? -47.173 5.311 23.787 1.00 62.25 355 GLU A N 1
ATOM 2685 C CA . GLU A 1 355 ? -46.926 6.500 22.957 1.00 62.25 355 GLU A CA 1
ATOM 2686 C C . GLU A 1 355 ? -45.770 6.291 21.963 1.00 62.25 355 GLU A C 1
ATOM 2688 O O . GLU A 1 355 ? -45.583 7.075 21.033 1.00 62.25 355 GLU A O 1
ATOM 2693 N N . ILE A 1 356 ? -44.982 5.226 22.141 1.00 61.72 356 ILE A N 1
ATOM 2694 C CA . ILE A 1 356 ? -43.781 4.952 21.348 1.00 61.72 356 ILE A CA 1
ATOM 2695 C C . ILE A 1 356 ? -44.103 4.008 20.183 1.00 61.72 356 ILE A C 1
ATOM 2697 O O . ILE A 1 356 ? -44.685 2.937 20.350 1.00 61.72 356 ILE A O 1
ATOM 2701 N N . ASP A 1 357 ? -43.643 4.372 18.984 1.00 63.16 357 ASP A N 1
ATOM 2702 C CA . ASP A 1 357 ? -43.704 3.525 17.788 1.00 63.16 357 ASP A CA 1
ATOM 2703 C C . ASP A 1 357 ? -43.056 2.148 18.044 1.00 63.16 357 ASP A C 1
ATOM 2705 O O . ASP A 1 357 ? -41.856 2.041 18.331 1.00 63.16 357 ASP A O 1
ATOM 2709 N N . GLN A 1 358 ? -43.841 1.076 17.889 1.00 60.75 358 GLN A N 1
ATOM 2710 C CA . GLN A 1 358 ? -43.407 -0.307 18.123 1.00 60.75 358 GLN A CA 1
ATOM 2711 C C . GLN A 1 358 ? -42.177 -0.708 17.298 1.00 60.75 358 GLN A C 1
ATOM 2713 O O . GLN A 1 358 ? -41.406 -1.574 17.716 1.00 60.75 358 GLN A O 1
ATOM 2718 N N . THR A 1 359 ? -41.972 -0.087 16.137 1.00 54.56 359 THR A N 1
ATOM 2719 C CA . THR A 1 359 ? -40.811 -0.329 15.273 1.00 54.56 359 THR A CA 1
ATOM 2720 C C . THR A 1 359 ? -39.523 0.158 15.933 1.00 54.56 359 THR A C 1
ATOM 2722 O O . THR A 1 359 ? -38.487 -0.499 15.838 1.00 54.56 359 THR A O 1
ATOM 2725 N N . LYS A 1 360 ? -39.592 1.283 16.656 1.00 55.81 360 LYS A N 1
ATOM 2726 C CA . LYS A 1 360 ? -38.464 1.852 17.406 1.00 55.81 360 LYS A CA 1
ATOM 2727 C C . LYS A 1 360 ? -38.220 1.099 18.708 1.00 55.81 360 LYS A C 1
ATOM 2729 O O . LYS A 1 360 ? -37.068 0.874 19.062 1.00 55.81 360 LYS A O 1
ATOM 2734 N N . LEU A 1 361 ? -39.285 0.640 19.367 1.00 58.16 361 LEU A N 1
ATOM 2735 C CA . LEU A 1 361 ? -39.181 -0.177 20.578 1.00 58.16 361 LEU A CA 1
ATOM 2736 C C . LEU A 1 361 ? -38.444 -1.499 20.297 1.00 58.16 361 LEU A C 1
ATOM 2738 O O . LEU A 1 361 ? -37.545 -1.878 21.038 1.00 58.16 361 LEU A O 1
ATOM 2742 N N . LYS A 1 362 ? -38.754 -2.159 19.172 1.00 61.53 362 LYS A N 1
ATOM 2743 C CA . LYS A 1 362 ? -38.106 -3.410 18.725 1.00 61.53 362 LYS A CA 1
ATOM 2744 C C . LYS A 1 362 ? -36.630 -3.265 18.331 1.00 61.53 362 LYS A C 1
ATOM 2746 O O . LYS A 1 362 ? -35.958 -4.280 18.175 1.00 61.53 362 LYS A O 1
ATOM 2751 N N . ALA A 1 363 ? -36.131 -2.040 18.163 1.00 57.22 363 ALA A N 1
ATOM 2752 C CA . ALA A 1 363 ? -34.722 -1.761 17.880 1.00 57.22 363 ALA A CA 1
ATOM 2753 C C . ALA A 1 363 ? -33.856 -1.656 19.154 1.00 57.22 363 ALA A C 1
ATOM 2755 O O . ALA A 1 363 ? -32.646 -1.432 19.058 1.00 57.22 363 ALA A O 1
ATOM 2756 N N . LEU A 1 364 ? -34.463 -1.786 20.340 1.00 60.12 364 LEU A N 1
ATOM 2757 C CA . LEU A 1 364 ? -33.754 -1.801 21.617 1.00 60.12 364 LEU A CA 1
ATOM 2758 C C . LEU A 1 364 ? -33.110 -3.176 21.898 1.00 60.12 364 LEU A C 1
ATOM 2760 O O . LEU A 1 364 ? -33.570 -4.197 21.379 1.00 60.12 364 LEU A O 1
ATOM 2764 N N . PRO A 1 365 ? -32.045 -3.219 22.721 1.00 57.72 365 PRO A N 1
ATOM 2765 C CA . PRO A 1 365 ? -31.465 -4.456 23.240 1.00 57.72 365 PRO A CA 1
ATOM 2766 C C . PRO A 1 365 ? -32.507 -5.411 23.854 1.00 57.72 365 PRO A C 1
ATOM 2768 O O . PRO A 1 365 ? -33.506 -4.984 24.438 1.00 57.72 365 PRO A O 1
ATOM 2771 N N . LYS A 1 366 ? -32.287 -6.725 23.700 1.00 60.56 366 LYS A N 1
ATOM 2772 C CA . LYS A 1 366 ? -33.263 -7.772 24.072 1.00 60.56 366 LYS A CA 1
ATOM 2773 C C . LYS A 1 366 ? -33.560 -7.836 25.573 1.00 60.56 366 LYS A C 1
ATOM 2775 O O . LYS A 1 366 ? -34.670 -8.193 25.945 1.00 60.56 366 LYS A O 1
ATOM 2780 N N . ASP A 1 367 ? -32.582 -7.502 26.401 1.00 61.62 367 ASP A N 1
ATOM 2781 C CA . ASP A 1 367 ? -32.691 -7.385 27.855 1.00 61.62 367 ASP A CA 1
ATOM 2782 C C . ASP A 1 367 ? -33.688 -6.290 28.261 1.00 61.62 367 ASP A C 1
ATOM 2784 O O . ASP A 1 367 ? -34.548 -6.526 29.099 1.00 61.62 367 ASP A O 1
ATOM 2788 N N . ILE A 1 368 ? -33.672 -5.143 27.578 1.00 59.88 368 ILE A N 1
ATOM 2789 C CA . ILE A 1 368 ? -34.618 -4.041 27.824 1.00 59.88 368 ILE A CA 1
ATOM 2790 C C . ILE A 1 368 ? -36.015 -4.394 27.317 1.00 59.88 368 ILE A C 1
ATOM 2792 O O . ILE A 1 368 ? -37.015 -4.110 27.969 1.00 59.88 368 ILE A O 1
ATOM 2796 N N . LEU A 1 369 ? -36.091 -5.017 26.138 1.00 57.00 369 LEU A N 1
ATOM 2797 C CA . LEU A 1 369 ? -37.355 -5.482 25.571 1.00 57.00 369 LEU A CA 1
ATOM 2798 C C . LEU A 1 369 ? -38.065 -6.465 26.505 1.00 57.00 369 LEU A C 1
ATOM 2800 O O . LEU A 1 369 ? -39.286 -6.416 26.601 1.00 57.00 369 LEU A O 1
ATOM 2804 N N . PHE A 1 370 ? -37.321 -7.335 27.188 1.00 62.12 370 PHE A N 1
ATOM 2805 C CA . PHE A 1 370 ? -37.896 -8.265 28.152 1.00 62.12 370 PHE A CA 1
ATOM 2806 C C . PHE A 1 370 ? -38.566 -7.515 29.309 1.00 62.12 370 PHE A C 1
ATOM 2808 O O . PHE A 1 370 ? -39.758 -7.700 29.528 1.00 62.12 370 PHE A O 1
ATOM 2815 N N . ASP A 1 371 ? -37.861 -6.589 29.958 1.00 59.22 371 ASP A N 1
ATOM 2816 C CA . ASP A 1 371 ? -38.402 -5.828 31.092 1.00 59.22 371 ASP A CA 1
ATOM 2817 C C . ASP A 1 371 ? -39.576 -4.917 30.684 1.00 59.22 371 ASP A C 1
ATOM 2819 O O . ASP A 1 371 ? -40.605 -4.880 31.354 1.00 59.22 371 ASP A O 1
ATOM 2823 N N . VAL A 1 372 ? -39.481 -4.237 29.534 1.00 59.03 372 VAL A N 1
ATOM 2824 C CA . VAL A 1 372 ? -40.538 -3.333 29.040 1.00 59.03 372 VAL A CA 1
ATOM 2825 C C . VAL A 1 372 ? -41.791 -4.093 28.593 1.00 59.03 372 VAL A C 1
ATOM 2827 O O . VAL A 1 372 ? -42.885 -3.537 28.651 1.00 59.03 372 VAL A O 1
ATOM 2830 N N . PHE A 1 373 ? -41.675 -5.334 28.106 1.00 60.94 373 PHE A N 1
ATOM 2831 C CA . PHE A 1 373 ? -42.831 -6.144 27.696 1.00 60.94 373 PHE A CA 1
ATOM 2832 C C . PHE A 1 373 ? -43.369 -7.082 28.786 1.00 60.94 373 PHE A C 1
ATOM 2834 O O . PHE A 1 373 ? -44.514 -7.514 28.651 1.00 60.94 373 PHE A O 1
ATOM 2841 N N . CYS A 1 374 ? -42.588 -7.376 29.831 1.00 56.56 374 CYS A N 1
ATOM 2842 C CA . CYS A 1 374 ? -43.005 -8.192 30.974 1.00 56.56 374 CYS A CA 1
ATOM 2843 C C . CYS A 1 374 ? -43.584 -7.384 32.150 1.00 56.56 374 CYS A C 1
ATOM 2845 O O . CYS A 1 374 ? -44.304 -7.977 32.956 1.00 56.56 374 CYS A O 1
ATOM 2847 N N . CYS A 1 375 ? -43.316 -6.076 32.236 1.00 50.00 375 CYS A N 1
ATOM 2848 C CA . CYS A 1 375 ? -44.085 -5.112 33.034 1.00 50.00 375 CYS A CA 1
ATOM 2849 C C . CYS A 1 375 ? -45.268 -4.550 32.229 1.00 50.00 375 CYS A C 1
ATOM 2851 O O . CYS A 1 375 ? -46.316 -4.314 32.870 1.00 50.00 375 CYS A O 1
#

Secondary structure (DSSP, 8-state):
-GGGTEEEEEEEEEEE-STT-EEEEEEEEEEES--HHHHHHHHHHHHHHHHHHGGGTHHHHHHHHHHHHHHHHHHHHHHHHHHHHHHHHHHHHHHT----SSSHHHHHHHHHHHHHHHHHIIIIIIHHHHHHHH-S-HHHHHHHTHHHHHHHHHH--HHHHHHHHHHHHHHTT--HHHHHHHHHHHHHH--HHHHHHHHHHHHHHHHHTT----HHHHHHHHHHHHHHHHTS-SSTTTHHHHHHHHHHHTT--STTHHHHHHHHHHHHHHHHHHHHHHHHHHHHHHHHHH-TT----S--TTSS-PPPHHHHHHH--TT---HHHHHHHHHHHHHTT-HHHHHHHHHHHHHTTTTS-HHHHTTS-HHHHHHHHH-

pLDDT: mean 75.36, std 17.17, range [29.52, 97.38]

Sequence (375 aa):
MEATFRQISTEYVRLNISDPDSVEILRIKKSDGMNILGIIVVCIGVGISLSYLGDKGKPLADIFISLDHVIILLVRLLMWYAPIGIASIIAAKIIEIKDLTKTFQSLSLFMGTVILGLLLHLFVTISIIYFIASRKSPLKFLKGLAQAAINALGTSSSAASLPITFQCLEKNGISSAYTKFVLPVGAVVNMDGTALYEAVAAIFIAQINGINLSFAQVITVSITATLASIGTAAIPSGGLVTLVIVLSSIGLPVEDISIIFAVDWLLGRLRACVNICGDAVGCAFVQAIIEPNYLPNIYHPKDVALPNIEDAGYFYSTEEVDSTNVCKIVQIAYLNNFEELKEKCKQILIEKKSEIDQTKLKALPKDILFDVFCC

Foldseek 3Di:
DCLQFKDKDWDWDFDCPDPPDTDTDIDIDIDTDHNLVVVLVVVVVLVVVLVVCPPVSVVVVVVVVVVVVVLLVVVVVVLVVLVVLLVVLVVVVVVPQDDAPDCNPLLVVLVVQLLVVLCCCLVPVLQVLLCVLQVDHSVVLVVLCVSLLSSLLRQLFLVVSLSVLLVSLLLVLQDNVLSVNLSSLLSQQVQVSLLSSLLSVLVSLCVVVVHDDDPVLSVLLNVQSNVLSNVQDRHQPSSLVSSLRSNVSNVGDNVCSVVVVSPSNNSSSSSSSSSSSSSSSVSSNVCCVVPVPDDRPPDDVVVDPPQPPVVVVVVPDPPDPDLVCLLVQCVVCVVVVVVVSNVVSLVVCLVCVVVHDPVSLVVDDPVSNCSSVVD